Protein AF-A0A329S7M9-F1 (afdb_monomer_lite)

Organism: NCBI:txid29920

Secondary structure (DSSP, 8-state):
-HHHHHHHHHHHHHHHHHHHHHHHHHHHS-----------------SS--PPPPPP--HHHHHHHHHHHHHHHHHHHHHHHHHHHHHHHHHHHHHHHHHH--SHHHHHHHHHHHHHHHHHHHHHHHHHHHH---HHHHHHHHHHHHHHHHHHHHHHHHHTTT--TT-HHHHHHHHHHHHHHHHHHHHIIIIIIIIIIIII-HHHHTS-HHHHHHHHHHHHHHHHHHHHHTTT-

Radius of gyration: 25.56 Å; chains: 1; bounding box: 52×40×87 Å

Sequence (233 aa):
AFVLITLVLMHFIECESTVFFGAQGSVLHGHGHAHGEAIVQEPVITPNGAMTPRPADHPYHDKSLDQSAHDTKLRRKIATLIFEAGVIFHSVIIGLDLGVTTGSEFNTLLAALCFHQFFEGVAIGTSALSSLESKGKLFMVNFAFAITTPVGQVIGIAIRTTYSDSSTTALWVQGILDCVAGGILLYTGLVELLTYNMTTNGQFLSRPTAQRFTLYISLWLGAGLMALIGKWA

InterPro domains:
  IPR003689 Zinc/iron permease [PF02535] (30-229)

Foldseek 3Di:
DVVLVVLVVVLVVLLVCCLVVVVVVVVVPDDDDDPPDPPPDPDDDDPDPDDDDDPDPDVVVVVVVVVVVVVVLVVLQVLLVLLLVLLLLVLLLLLLVLLLDDDPLNVLSVVLVVVLLVLSLVVSLVSCVVRPPDPVVSCVSSVSNVVSSVVSNVVNNVCNVPDDCPDPVNCVVSVVSVVVSVVSNSCSVSPVPVCCQRRVDPVNSPDDPVVSVVVVVVVVVSVVVNVVSVVSD

Structure (mmCIF, N/CA/C/O backbone):
data_AF-A0A329S7M9-F1
#
_entry.id   AF-A0A329S7M9-F1
#
loop_
_atom_site.group_PDB
_atom_site.id
_atom_site.type_symbol
_atom_site.label_atom_id
_atom_site.label_alt_id
_atom_site.label_comp_id
_atom_site.label_asym_id
_atom_site.label_entity_id
_atom_site.label_seq_id
_atom_site.pdbx_PDB_ins_code
_atom_site.Cartn_x
_atom_site.Cartn_y
_atom_site.Cartn_z
_atom_site.occupancy
_atom_site.B_iso_or_equiv
_atom_site.auth_seq_id
_atom_site.auth_comp_id
_atom_site.auth_asym_id
_atom_site.auth_atom_id
_atom_site.pdbx_PDB_model_num
ATOM 1 N N . ALA A 1 1 ? 11.328 9.218 10.175 1.00 58.66 1 ALA A N 1
ATOM 2 C CA . ALA A 1 1 ? 11.528 10.315 9.200 1.00 58.66 1 ALA A CA 1
ATOM 3 C C . ALA A 1 1 ? 12.914 10.270 8.547 1.00 58.66 1 ALA A C 1
ATOM 5 O O . ALA A 1 1 ? 12.978 9.952 7.370 1.00 58.66 1 ALA A O 1
ATOM 6 N N . PHE A 1 2 ? 14.015 10.499 9.279 1.00 69.75 2 PHE A N 1
ATOM 7 C CA . PHE A 1 2 ? 15.370 10.563 8.696 1.00 69.75 2 PHE A CA 1
ATOM 8 C C . PHE A 1 2 ? 15.790 9.320 7.896 1.00 69.75 2 PHE A C 1
ATOM 10 O O . PHE A 1 2 ? 16.195 9.464 6.751 1.00 69.75 2 PHE A O 1
ATOM 17 N N . VAL A 1 3 ? 15.608 8.112 8.446 1.00 72.44 3 VAL A N 1
ATOM 18 C CA . VAL A 1 3 ? 15.945 6.846 7.756 1.00 72.44 3 VAL A CA 1
ATOM 19 C C . VAL A 1 3 ? 15.176 6.684 6.438 1.00 72.44 3 VAL A C 1
ATOM 21 O O . VAL A 1 3 ? 15.731 6.280 5.421 1.00 72.44 3 VAL A O 1
ATOM 24 N N . LEU A 1 4 ? 13.895 7.049 6.440 1.00 69.12 4 LEU A N 1
ATOM 25 C CA . LEU A 1 4 ? 13.020 6.953 5.272 1.00 69.12 4 LEU A CA 1
ATOM 26 C C . LEU A 1 4 ? 13.450 7.947 4.183 1.00 69.12 4 LEU A C 1
ATOM 28 O O . LEU A 1 4 ? 13.564 7.576 3.021 1.00 69.12 4 LEU A O 1
ATOM 32 N N . ILE A 1 5 ? 13.790 9.180 4.575 1.00 75.56 5 ILE A N 1
ATOM 33 C CA . ILE A 1 5 ? 14.338 10.197 3.666 1.00 75.56 5 ILE A CA 1
ATOM 34 C C . ILE A 1 5 ? 15.664 9.719 3.064 1.00 75.56 5 ILE A C 1
ATOM 36 O O . ILE A 1 5 ? 15.852 9.827 1.857 1.00 75.56 5 ILE A O 1
ATOM 40 N N . THR A 1 6 ? 16.567 9.150 3.868 1.00 78.56 6 THR A N 1
ATOM 41 C CA . THR A 1 6 ? 17.856 8.653 3.363 1.00 78.56 6 THR A CA 1
ATOM 42 C C . THR A 1 6 ? 17.699 7.480 2.403 1.00 78.56 6 THR A C 1
ATOM 44 O O . THR A 1 6 ? 18.377 7.461 1.381 1.00 78.56 6 THR A O 1
ATOM 47 N N . LEU A 1 7 ? 16.784 6.540 2.680 1.00 78.00 7 LEU A N 1
ATOM 48 C CA . LEU A 1 7 ? 16.503 5.420 1.777 1.00 78.00 7 LEU A CA 1
ATOM 49 C C . LEU A 1 7 ? 15.978 5.918 0.429 1.00 78.00 7 LEU A C 1
ATOM 51 O O . LEU A 1 7 ? 16.451 5.483 -0.616 1.00 78.00 7 LEU A O 1
ATOM 55 N N . VAL A 1 8 ? 15.054 6.880 0.442 1.00 72.94 8 VAL A N 1
ATOM 56 C CA . VAL A 1 8 ? 14.478 7.429 -0.791 1.00 72.94 8 VAL A CA 1
ATOM 57 C C . VAL A 1 8 ? 15.486 8.288 -1.565 1.00 72.94 8 VAL A C 1
ATOM 59 O O . VAL A 1 8 ? 15.526 8.228 -2.792 1.00 72.94 8 VAL A O 1
ATOM 62 N N . LEU A 1 9 ? 16.341 9.055 -0.881 1.00 79.94 9 LEU A N 1
ATOM 63 C CA . LEU A 1 9 ? 17.421 9.802 -1.535 1.00 79.94 9 LEU A CA 1
ATOM 64 C C . LEU A 1 9 ? 18.446 8.866 -2.177 1.00 79.94 9 LEU A C 1
ATOM 66 O O . LEU A 1 9 ? 18.851 9.103 -3.313 1.00 79.94 9 LEU A O 1
ATOM 70 N N . MET A 1 10 ? 18.830 7.792 -1.483 1.00 82.12 10 MET A N 1
ATOM 71 C CA . MET A 1 10 ? 19.709 6.768 -2.044 1.00 82.12 10 MET A CA 1
ATOM 72 C C . MET A 1 10 ? 19.083 6.151 -3.299 1.00 82.12 10 MET A C 1
ATOM 74 O O . MET A 1 10 ? 19.754 6.041 -4.320 1.00 82.12 10 MET A O 1
ATOM 78 N N . HIS A 1 11 ? 17.780 5.862 -3.252 1.00 77.94 11 HIS A N 1
ATOM 79 C CA . HIS A 1 11 ? 17.013 5.323 -4.375 1.00 77.94 11 HIS A CA 1
ATOM 80 C C . HIS A 1 11 ? 17.010 6.242 -5.600 1.00 77.94 11 HIS A C 1
ATOM 82 O O . HIS A 1 11 ? 17.205 5.806 -6.734 1.00 77.94 11 HIS A O 1
ATOM 88 N N . PHE A 1 12 ? 16.813 7.541 -5.370 1.00 81.12 12 PHE A N 1
ATOM 89 C CA . PHE A 1 12 ? 16.859 8.552 -6.421 1.00 81.12 12 PHE A CA 1
ATOM 90 C C . PHE A 1 12 ? 18.255 8.649 -7.050 1.00 81.12 12 PHE A C 1
ATOM 92 O O . PHE A 1 12 ? 18.383 8.663 -8.275 1.00 81.12 12 PHE A O 1
ATOM 99 N N . ILE A 1 13 ? 19.304 8.663 -6.221 1.00 83.62 13 ILE A N 1
ATOM 100 C CA . ILE A 1 13 ? 20.698 8.682 -6.684 1.00 83.62 13 ILE A CA 1
ATOM 101 C C . ILE A 1 13 ? 21.009 7.420 -7.499 1.00 83.62 13 ILE A C 1
ATOM 103 O O . ILE A 1 13 ? 21.613 7.513 -8.566 1.00 83.62 13 ILE A O 1
ATOM 107 N N . GLU A 1 14 ? 20.572 6.246 -7.047 1.00 81.75 14 GLU A N 1
ATOM 108 C CA . GLU A 1 14 ? 20.740 4.980 -7.765 1.00 81.75 14 GLU A CA 1
ATOM 109 C C . GLU A 1 14 ? 20.026 5.004 -9.128 1.00 81.75 14 GLU A C 1
ATOM 111 O O . GLU A 1 14 ? 20.601 4.640 -10.153 1.00 81.75 14 GLU A O 1
ATOM 116 N N . CYS A 1 15 ? 18.802 5.527 -9.186 1.00 77.38 15 CYS A N 1
ATOM 117 C CA . CYS A 1 15 ? 18.045 5.617 -10.431 1.00 77.38 15 CYS A CA 1
ATOM 118 C C . CYS A 1 15 ? 18.635 6.619 -11.445 1.00 77.38 15 CYS A C 1
ATOM 120 O O . CYS A 1 15 ? 18.632 6.366 -12.650 1.00 77.38 15 CYS A O 1
ATOM 122 N N . GLU A 1 16 ? 19.136 7.777 -11.010 1.00 81.88 16 GLU A N 1
ATOM 123 C CA . GLU A 1 16 ? 19.774 8.727 -11.934 1.00 81.88 16 GLU A CA 1
ATOM 124 C C . GLU A 1 16 ? 21.192 8.295 -12.320 1.00 81.88 16 GLU A C 1
ATOM 126 O O . GLU A 1 16 ? 21.592 8.483 -13.468 1.00 81.88 16 GLU A O 1
ATOM 131 N N . SER A 1 17 ? 21.933 7.653 -11.412 1.00 76.62 17 SER A N 1
ATOM 132 C CA . SER A 1 17 ? 23.261 7.110 -11.719 1.00 76.62 17 SER A CA 1
ATOM 133 C C . SER A 1 17 ? 23.184 5.950 -12.711 1.00 76.62 17 SER A C 1
ATOM 135 O O . SER A 1 17 ? 23.960 5.925 -13.662 1.00 76.62 17 SER A O 1
ATOM 137 N N . THR A 1 18 ? 22.216 5.041 -12.577 1.00 77.62 18 THR A N 1
ATOM 138 C CA . THR A 1 18 ? 21.994 3.960 -13.556 1.00 77.62 18 THR A CA 1
ATOM 139 C C . THR A 1 18 ? 21.649 4.495 -14.945 1.00 77.62 18 THR A C 1
ATOM 141 O O . THR A 1 18 ? 22.160 3.971 -15.931 1.00 77.62 18 THR A O 1
ATOM 144 N N . VAL A 1 19 ? 20.867 5.574 -15.056 1.00 76.50 19 VAL A N 1
ATOM 145 C CA . VAL A 1 19 ? 20.599 6.205 -16.362 1.00 76.50 19 VAL A CA 1
ATOM 146 C C . VAL A 1 19 ? 21.816 6.949 -16.900 1.00 76.50 19 VAL A C 1
ATOM 148 O O . VAL A 1 19 ? 22.159 6.786 -18.068 1.00 76.50 19 VAL A O 1
ATOM 151 N N . PHE A 1 20 ? 22.496 7.738 -16.070 1.00 77.81 20 PHE A N 1
ATOM 152 C CA . PHE A 1 20 ? 23.651 8.528 -16.490 1.00 77.81 20 PHE A CA 1
ATOM 153 C C . PHE A 1 20 ? 24.837 7.644 -16.904 1.00 77.81 20 PHE A C 1
ATOM 155 O O . PHE A 1 20 ? 25.382 7.803 -17.996 1.00 77.81 20 PHE A O 1
ATOM 162 N N . PHE A 1 21 ? 25.205 6.669 -16.070 1.00 75.88 21 PHE A N 1
ATOM 163 C CA . PHE A 1 21 ? 26.294 5.736 -16.358 1.00 75.88 21 PHE A CA 1
ATOM 164 C C . PHE A 1 21 ? 25.885 4.627 -17.326 1.00 75.88 21 PHE A C 1
ATOM 166 O O . PHE A 1 21 ? 26.731 4.164 -18.081 1.00 75.88 21 PHE A O 1
ATOM 173 N N . GLY A 1 22 ? 24.610 4.232 -17.378 1.00 61.06 22 GLY A N 1
ATOM 174 C CA . GLY A 1 22 ? 24.100 3.348 -18.430 1.00 61.06 22 GLY A CA 1
ATOM 175 C C . GLY A 1 22 ? 24.186 4.005 -19.809 1.00 61.06 22 GLY A C 1
ATOM 176 O O . GLY A 1 22 ? 24.637 3.377 -20.767 1.00 61.06 22 GLY A O 1
ATOM 177 N N . ALA A 1 23 ? 23.862 5.299 -19.897 1.00 56.84 23 ALA A N 1
ATOM 178 C CA . ALA A 1 23 ? 24.065 6.087 -21.107 1.00 56.84 23 ALA A CA 1
ATOM 179 C C . ALA A 1 23 ? 25.559 6.244 -21.441 1.00 56.84 23 ALA A C 1
ATOM 181 O O . ALA A 1 23 ? 25.940 6.033 -22.585 1.00 56.84 23 ALA A O 1
ATOM 182 N N . GLN A 1 24 ? 26.429 6.546 -20.468 1.00 52.41 24 GLN A N 1
ATOM 183 C CA . GLN A 1 24 ? 27.873 6.704 -20.712 1.00 52.41 24 GLN A CA 1
ATOM 184 C C . GLN A 1 24 ? 28.621 5.388 -20.979 1.00 52.41 24 GLN A C 1
ATOM 186 O O . GLN A 1 24 ? 29.562 5.384 -21.768 1.00 52.41 24 GLN A O 1
ATOM 191 N N . GLY A 1 25 ? 28.205 4.262 -20.398 1.00 45.69 25 GLY A N 1
ATOM 192 C CA . GLY A 1 25 ? 28.756 2.934 -20.687 1.00 45.69 25 GLY A CA 1
ATOM 193 C C . GLY A 1 25 ? 28.492 2.495 -22.129 1.00 45.69 25 GLY A C 1
ATOM 194 O O . GLY A 1 25 ? 29.341 1.848 -22.737 1.00 45.69 25 GLY A O 1
ATOM 195 N N . SER A 1 26 ? 27.375 2.943 -22.715 1.00 43.53 26 SER A N 1
ATOM 196 C CA . SER A 1 26 ? 27.097 2.808 -24.150 1.00 43.53 26 SER A CA 1
ATOM 197 C C . SER A 1 26 ? 27.958 3.726 -25.030 1.00 43.53 26 SER A C 1
ATOM 199 O O . SER A 1 26 ? 28.079 3.461 -26.223 1.00 43.53 26 SER A O 1
ATOM 201 N N . VAL A 1 27 ? 28.535 4.802 -24.483 1.00 45.62 27 VAL A N 1
ATOM 202 C CA . VAL A 1 27 ? 29.414 5.733 -25.220 1.00 45.62 27 VAL A CA 1
ATOM 203 C C . VAL A 1 27 ? 30.895 5.355 -25.051 1.00 45.62 27 VAL A C 1
ATOM 205 O O . VAL A 1 27 ? 31.698 5.631 -25.938 1.00 45.62 27 VAL A O 1
ATOM 208 N N . LEU A 1 28 ? 31.265 4.689 -23.949 1.00 43.94 28 LEU A N 1
ATOM 209 C CA . LEU A 1 28 ? 32.641 4.262 -23.662 1.00 43.94 28 LEU A CA 1
ATOM 210 C C . LEU A 1 28 ? 32.998 2.898 -24.283 1.00 43.94 28 LEU A C 1
ATOM 212 O O . LEU A 1 28 ? 34.166 2.658 -24.583 1.00 43.94 28 LEU A O 1
ATOM 216 N N . HIS A 1 29 ? 32.013 2.030 -24.542 1.00 38.91 29 HIS A N 1
ATOM 217 C CA . HIS A 1 29 ? 32.187 0.888 -25.443 1.00 38.91 29 HIS A CA 1
ATOM 218 C C . HIS A 1 29 ? 31.861 1.318 -26.878 1.00 38.91 29 HIS A C 1
ATOM 220 O O . HIS A 1 29 ? 30.715 1.293 -27.324 1.00 38.91 29 HIS A O 1
ATOM 226 N N . GLY A 1 30 ? 32.894 1.719 -27.619 1.00 43.59 30 GLY A N 1
ATOM 227 C CA . GLY A 1 30 ? 32.808 1.826 -29.069 1.00 43.59 30 GLY A CA 1
ATOM 228 C C . GLY A 1 30 ? 32.385 0.485 -29.679 1.00 43.59 30 GLY A C 1
ATOM 229 O O . GLY A 1 30 ? 33.056 -0.521 -29.484 1.00 43.59 30 GLY A O 1
ATOM 230 N N . HIS A 1 31 ? 31.271 0.511 -30.415 1.00 48.28 31 HIS A N 1
ATOM 231 C CA . HIS A 1 31 ? 30.744 -0.548 -31.290 1.00 48.28 31 HIS A CA 1
ATOM 232 C C . HIS A 1 31 ? 30.368 -1.881 -30.612 1.00 48.28 31 HIS A C 1
ATOM 234 O O . HIS A 1 31 ? 31.117 -2.852 -30.623 1.00 48.28 31 HIS A O 1
ATOM 240 N N . GLY A 1 32 ? 29.120 -1.957 -30.140 1.00 31.84 32 GLY A N 1
ATOM 241 C CA . GLY A 1 32 ? 28.382 -3.209 -29.959 1.00 31.84 32 GLY A CA 1
ATOM 242 C C . GLY A 1 32 ? 27.144 -3.197 -30.854 1.00 31.84 32 GLY A C 1
ATOM 243 O O . GLY A 1 32 ? 26.281 -2.337 -30.702 1.00 31.84 32 GLY A O 1
ATOM 244 N N . HIS A 1 33 ? 27.094 -4.103 -31.825 1.00 39.34 33 HIS A N 1
ATOM 245 C CA . HIS A 1 33 ? 26.061 -4.191 -32.853 1.00 39.34 33 HIS A CA 1
ATOM 246 C C . HIS A 1 33 ? 24.639 -4.258 -32.276 1.00 39.34 33 HIS A C 1
ATOM 248 O O . HIS A 1 33 ? 24.285 -5.180 -31.543 1.00 39.34 33 HIS A O 1
ATOM 254 N N . ALA A 1 34 ? 23.796 -3.318 -32.700 1.00 34.81 34 ALA A N 1
ATOM 255 C CA . ALA A 1 34 ? 22.357 -3.501 -32.705 1.00 34.81 34 ALA A CA 1
ATOM 256 C C . ALA A 1 34 ? 22.008 -4.542 -33.781 1.00 34.81 34 ALA A C 1
ATOM 258 O O . ALA A 1 34 ? 21.984 -4.218 -34.964 1.00 34.81 34 ALA A O 1
ATOM 259 N N . HIS A 1 35 ? 21.712 -5.783 -33.393 1.00 40.31 35 HIS A N 1
ATOM 260 C CA . HIS A 1 35 ? 20.944 -6.689 -34.252 1.00 40.31 35 HIS A CA 1
ATOM 261 C C . HIS A 1 35 ? 19.457 -6.526 -33.946 1.00 40.31 35 HIS A C 1
ATOM 263 O O . HIS A 1 35 ? 18.814 -7.354 -33.311 1.00 40.31 35 HIS A O 1
ATOM 269 N N . GLY A 1 36 ? 18.939 -5.397 -34.414 1.00 41.88 36 GLY A N 1
ATOM 270 C CA . GLY A 1 36 ? 17.535 -5.194 -34.731 1.00 41.88 36 GLY A CA 1
ATOM 271 C C . GLY A 1 36 ? 17.418 -4.877 -36.216 1.00 41.88 36 GLY A C 1
ATOM 272 O O . GLY A 1 36 ? 16.849 -3.855 -36.573 1.00 41.88 36 GLY A O 1
ATOM 273 N N . GLU A 1 37 ? 18.011 -5.699 -37.084 1.00 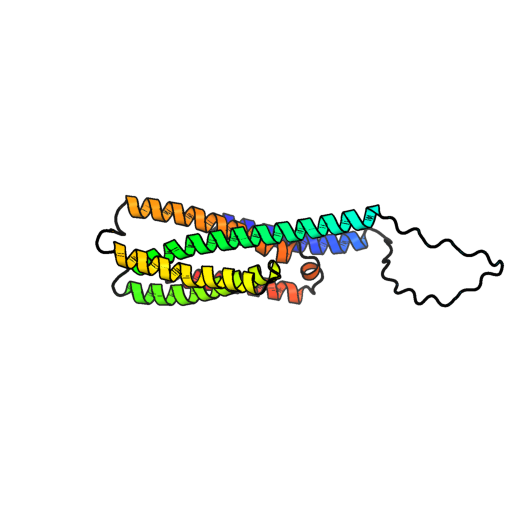33.53 37 GLU A N 1
ATOM 274 C CA . GLU A 1 37 ? 17.703 -5.636 -38.510 1.00 33.53 37 GLU A CA 1
ATOM 275 C C . GLU A 1 37 ? 16.527 -6.567 -38.786 1.00 33.53 37 GLU A C 1
ATOM 277 O O . GLU A 1 37 ? 16.642 -7.793 -38.782 1.00 33.53 37 GLU A O 1
ATOM 282 N N . ALA A 1 38 ? 15.377 -5.959 -39.063 1.00 40.62 38 ALA A N 1
ATOM 283 C CA . ALA A 1 38 ? 14.448 -6.530 -40.017 1.00 40.62 38 ALA A CA 1
ATOM 284 C C . ALA A 1 38 ? 15.195 -6.617 -41.356 1.00 40.62 38 ALA A C 1
ATOM 286 O O . ALA A 1 38 ? 15.232 -5.657 -42.123 1.00 40.62 38 ALA A O 1
ATOM 287 N N . ILE A 1 39 ? 15.855 -7.748 -41.602 1.00 34.09 39 ILE A N 1
ATOM 288 C CA . ILE A 1 39 ? 16.522 -7.999 -42.872 1.00 34.09 39 ILE A CA 1
ATOM 289 C C . ILE A 1 39 ? 15.426 -8.288 -43.904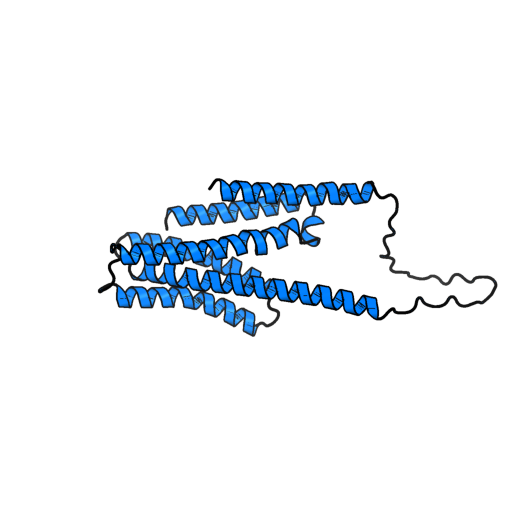 1.00 34.09 39 ILE A C 1
ATOM 291 O O . ILE A 1 39 ? 14.970 -9.419 -44.066 1.00 34.09 39 ILE A O 1
ATOM 295 N N . VAL A 1 40 ? 14.995 -7.249 -44.620 1.00 40.44 40 VAL A N 1
ATOM 296 C CA . VAL A 1 40 ? 14.525 -7.425 -45.995 1.00 40.44 40 VAL A CA 1
ATOM 297 C C . VAL A 1 40 ? 15.780 -7.736 -46.805 1.00 40.44 40 VAL A C 1
ATOM 299 O O . VAL A 1 40 ? 16.519 -6.8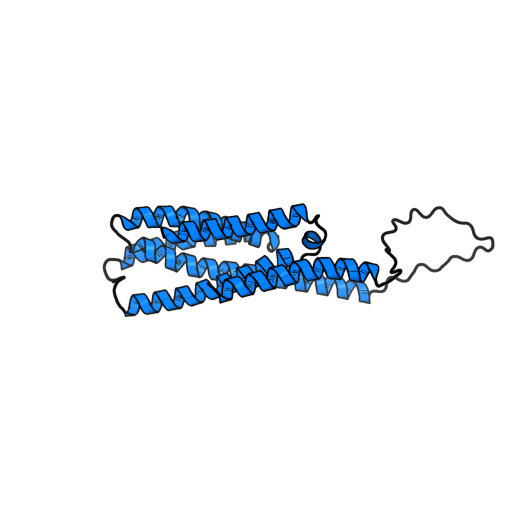39 -47.201 1.00 40.44 40 VAL A O 1
ATOM 302 N N . GLN A 1 41 ? 16.084 -9.026 -46.950 1.00 37.12 41 GLN A N 1
ATOM 303 C CA . GLN A 1 41 ? 17.233 -9.477 -47.724 1.00 37.12 41 GLN A CA 1
ATOM 304 C C . GLN A 1 41 ? 16.873 -9.357 -49.208 1.00 37.12 41 GLN A C 1
ATOM 306 O O . GLN A 1 41 ? 16.235 -10.244 -49.773 1.00 37.12 41 GLN A O 1
ATOM 311 N N . GLU A 1 42 ? 17.279 -8.261 -49.845 1.00 37.41 42 GLU A N 1
ATOM 312 C CA . GLU A 1 42 ? 17.464 -8.251 -51.298 1.00 37.41 42 GLU A CA 1
ATOM 313 C C . GLU A 1 42 ? 18.498 -9.344 -51.648 1.00 37.41 42 GLU A C 1
ATOM 315 O O . GLU A 1 42 ? 19.561 -9.416 -51.013 1.00 37.41 42 GLU A O 1
ATOM 320 N N . PRO A 1 43 ? 18.205 -10.249 -52.598 1.00 37.03 43 PRO A N 1
ATOM 321 C CA . PRO A 1 43 ? 19.071 -11.380 -52.889 1.00 37.03 43 PRO A CA 1
ATOM 322 C C . PRO A 1 43 ? 20.344 -10.901 -53.596 1.00 37.03 43 PRO A C 1
ATOM 324 O O . PRO A 1 43 ? 20.345 -10.613 -54.791 1.00 37.03 43 PRO A O 1
ATOM 327 N N . VAL A 1 44 ? 21.460 -10.853 -52.867 1.00 42.53 44 VAL A N 1
ATOM 328 C CA . VAL A 1 44 ? 22.786 -10.665 -53.465 1.00 42.53 44 VAL A CA 1
ATOM 329 C C . VAL A 1 44 ? 23.253 -11.999 -54.043 1.00 42.53 44 VAL A C 1
ATOM 331 O O . VAL A 1 44 ? 23.579 -12.936 -53.315 1.00 42.53 44 VAL A O 1
ATOM 334 N N . ILE A 1 45 ? 23.283 -12.078 -55.372 1.00 41.88 45 ILE A N 1
ATOM 335 C CA . ILE A 1 45 ? 23.869 -13.189 -56.124 1.00 41.88 45 ILE A CA 1
ATOM 336 C C . ILE A 1 45 ? 25.397 -13.062 -56.045 1.00 41.88 45 ILE A C 1
ATOM 338 O O . ILE A 1 45 ? 25.976 -12.119 -56.583 1.00 41.88 45 ILE A O 1
ATOM 342 N N . THR A 1 46 ? 26.065 -14.013 -55.392 1.00 46.19 46 THR A N 1
ATOM 343 C CA . THR A 1 46 ? 27.521 -14.188 -55.495 1.00 46.19 46 THR A CA 1
ATOM 344 C C . THR A 1 46 ? 27.873 -15.054 -56.717 1.00 46.19 46 THR A C 1
ATOM 346 O O . THR A 1 46 ? 27.096 -15.940 -57.077 1.00 46.19 46 THR A O 1
ATOM 349 N N . PRO A 1 47 ? 29.039 -14.858 -57.374 1.00 45.66 47 PRO A N 1
ATOM 350 C CA . PRO A 1 47 ? 29.340 -15.504 -58.660 1.00 45.66 47 PRO A CA 1
ATOM 351 C C . PRO A 1 47 ? 29.594 -17.018 -58.600 1.00 45.66 47 PRO A C 1
ATOM 353 O O . PRO A 1 47 ? 29.750 -17.640 -59.642 1.00 45.66 47 PRO A O 1
ATOM 356 N N . ASN A 1 48 ? 29.630 -17.626 -57.414 1.00 47.75 48 ASN A N 1
ATOM 357 C CA . ASN A 1 48 ? 29.817 -19.064 -57.238 1.00 47.75 48 ASN A CA 1
ATOM 358 C C . ASN A 1 48 ? 28.747 -19.556 -56.263 1.00 47.75 48 ASN A C 1
ATOM 360 O O . ASN A 1 48 ? 28.852 -19.276 -55.073 1.00 47.75 48 ASN A O 1
ATOM 364 N N . GLY A 1 49 ? 27.719 -20.240 -56.776 1.00 48.81 49 GLY A N 1
ATOM 365 C CA . GLY A 1 49 ? 26.487 -20.629 -56.075 1.00 48.81 49 GLY A CA 1
ATOM 366 C C . GLY A 1 49 ? 26.641 -21.597 -54.894 1.00 48.81 49 GLY A C 1
ATOM 367 O O . GLY A 1 49 ? 26.041 -22.667 -54.889 1.00 48.81 49 GLY A O 1
ATOM 368 N N . ALA A 1 50 ? 27.408 -21.220 -53.874 1.00 47.06 50 ALA A N 1
ATOM 369 C CA . ALA A 1 50 ? 27.449 -21.891 -52.586 1.00 47.06 50 ALA A CA 1
ATOM 370 C C . ALA A 1 50 ? 26.479 -21.198 -51.619 1.00 47.06 50 ALA A C 1
ATOM 372 O O . ALA A 1 50 ? 26.652 -20.038 -51.251 1.00 47.06 50 ALA A O 1
ATOM 373 N N . MET A 1 51 ? 25.442 -21.935 -51.227 1.00 42.41 51 MET A N 1
ATOM 374 C CA . MET A 1 51 ? 24.448 -21.530 -50.236 1.00 42.41 51 MET A CA 1
ATOM 375 C C . MET A 1 51 ? 25.127 -21.408 -48.863 1.00 42.41 51 MET A C 1
ATOM 377 O O . MET A 1 51 ? 25.742 -22.363 -48.388 1.00 42.41 51 MET A O 1
ATOM 381 N N . THR A 1 52 ? 25.043 -20.242 -48.223 1.00 46.25 52 THR A N 1
ATOM 382 C CA . THR A 1 52 ? 25.502 -20.067 -46.840 1.00 46.25 52 THR A CA 1
ATOM 383 C C . THR A 1 52 ? 24.605 -20.872 -45.889 1.00 46.25 52 THR A C 1
ATOM 385 O O . THR A 1 52 ? 23.379 -20.841 -46.034 1.00 46.25 52 THR A O 1
ATOM 388 N N . PRO A 1 53 ? 25.162 -21.609 -44.907 1.00 47.91 53 PRO A N 1
ATOM 389 C CA . PRO A 1 53 ? 24.348 -22.291 -43.910 1.00 47.91 53 PRO A CA 1
ATOM 390 C C . PRO A 1 53 ? 23.606 -21.265 -43.048 1.00 47.91 53 PRO A C 1
ATOM 392 O O . PRO A 1 53 ? 24.204 -20.324 -42.527 1.00 47.91 53 PRO A O 1
ATOM 395 N N . ARG A 1 54 ? 22.298 -21.472 -42.883 1.00 48.66 54 ARG A N 1
ATOM 396 C CA . ARG A 1 54 ? 21.454 -20.771 -41.907 1.00 48.66 54 ARG A CA 1
ATOM 397 C C . ARG A 1 54 ? 22.084 -20.946 -40.509 1.00 48.66 54 ARG A C 1
ATOM 399 O O . ARG A 1 54 ? 22.460 -22.079 -40.195 1.00 48.66 54 ARG A O 1
ATOM 406 N N . PRO A 1 55 ? 22.238 -19.896 -39.678 1.00 49.03 55 PRO A N 1
ATOM 407 C CA . PRO A 1 55 ? 22.765 -20.080 -38.331 1.00 49.03 55 PRO A CA 1
ATOM 408 C C . PRO A 1 55 ? 21.819 -21.014 -37.573 1.00 49.03 55 PRO A C 1
ATOM 410 O O . PRO A 1 55 ? 20.605 -20.822 -37.592 1.00 49.03 55 PRO A O 1
ATOM 413 N N . ALA A 1 56 ? 22.379 -22.080 -37.007 1.00 51.84 56 ALA A N 1
ATOM 414 C CA . ALA A 1 56 ? 21.627 -23.122 -36.331 1.00 51.84 56 ALA A CA 1
ATOM 415 C C . ALA A 1 56 ? 20.857 -22.542 -35.135 1.00 51.84 56 ALA A C 1
ATOM 417 O O . ALA A 1 56 ? 21.452 -21.896 -34.270 1.00 51.84 56 ALA A O 1
ATOM 418 N N . ASP A 1 57 ? 19.552 -22.814 -35.077 1.00 52.69 57 ASP A N 1
ATOM 419 C CA . ASP A 1 57 ? 18.707 -22.563 -33.912 1.00 52.69 57 ASP A CA 1
ATOM 420 C C . ASP A 1 57 ? 19.305 -23.305 -32.706 1.00 52.69 57 ASP A C 1
ATOM 422 O O . ASP A 1 57 ? 19.281 -24.534 -32.649 1.00 52.69 57 ASP A O 1
ATOM 426 N N . HIS A 1 58 ? 19.916 -22.575 -31.767 1.00 53.19 58 HIS A N 1
ATOM 427 C CA . HIS A 1 58 ? 20.600 -23.159 -30.614 1.00 53.19 58 HIS A CA 1
ATOM 428 C C . HIS A 1 58 ? 19.599 -23.324 -29.446 1.00 53.19 58 HIS A C 1
ATOM 430 O O . HIS A 1 58 ? 19.301 -22.346 -28.754 1.00 53.19 58 HIS A O 1
ATOM 436 N N . PRO A 1 59 ? 19.093 -24.540 -29.151 1.00 57.81 59 PRO A N 1
ATOM 437 C CA . PRO A 1 59 ? 17.969 -24.775 -28.225 1.00 57.81 59 PRO A CA 1
ATOM 438 C C . PRO A 1 59 ? 18.268 -24.456 -26.749 1.00 57.81 59 PRO A C 1
ATOM 440 O O . PRO A 1 59 ? 17.381 -24.507 -25.898 1.00 57.81 59 PRO A O 1
ATOM 443 N N . TYR A 1 60 ? 19.524 -24.145 -26.421 1.00 53.47 60 TYR A N 1
ATOM 444 C CA . TYR A 1 60 ? 19.938 -23.775 -25.067 1.00 53.47 60 TYR A CA 1
ATOM 445 C C . TYR A 1 60 ? 19.627 -22.308 -24.728 1.00 53.47 60 TYR A C 1
ATOM 447 O O . TYR A 1 60 ? 19.390 -21.992 -23.566 1.00 53.47 60 TYR A O 1
ATOM 455 N N . HIS A 1 61 ? 19.595 -21.422 -25.731 1.00 54.19 61 HIS A N 1
ATOM 456 C CA . HIS A 1 61 ? 19.398 -19.984 -25.516 1.00 54.19 61 HIS A CA 1
ATOM 457 C C . HIS A 1 61 ? 17.925 -19.634 -25.236 1.00 54.19 61 HIS A C 1
ATOM 459 O O . HIS A 1 61 ? 17.632 -18.728 -24.457 1.00 54.19 61 HIS A O 1
ATOM 465 N N . ASP A 1 62 ? 16.998 -20.400 -25.813 1.00 59.03 62 ASP A N 1
ATOM 466 C CA . ASP A 1 62 ? 15.552 -20.202 -25.653 1.00 59.03 62 ASP A CA 1
ATOM 467 C C . ASP A 1 62 ? 15.085 -20.609 -24.243 1.00 59.03 62 ASP A C 1
ATOM 469 O O . ASP A 1 62 ? 14.442 -19.841 -23.529 1.00 59.03 62 ASP A O 1
ATOM 473 N N . LYS A 1 63 ? 15.569 -21.761 -23.747 1.00 61.50 63 LYS A N 1
ATOM 474 C CA . LYS A 1 63 ? 15.305 -22.223 -22.372 1.00 61.50 63 LYS A CA 1
ATOM 475 C C . LYS A 1 63 ? 15.796 -21.250 -21.298 1.00 61.50 63 LYS A C 1
ATOM 477 O O . LYS A 1 63 ? 15.120 -21.092 -20.286 1.00 61.50 63 LYS A O 1
ATOM 482 N N . SER A 1 64 ? 16.957 -20.613 -21.480 1.00 62.81 64 SER A N 1
ATOM 483 C CA . SER A 1 64 ? 17.472 -19.649 -20.495 1.00 62.81 64 SER A CA 1
ATOM 484 C C . SER A 1 64 ? 16.651 -18.360 -20.433 1.00 62.81 64 SER A C 1
ATOM 486 O O . SER A 1 64 ? 16.460 -17.811 -19.347 1.00 62.81 64 SER A O 1
ATOM 488 N N . LEU A 1 65 ? 16.139 -17.892 -21.575 1.00 67.31 65 LEU A N 1
ATOM 489 C CA . LEU A 1 65 ? 15.305 -16.692 -21.643 1.00 67.31 65 LEU A CA 1
ATOM 490 C C . LEU A 1 65 ? 13.923 -16.955 -21.039 1.00 67.31 65 LEU A C 1
ATOM 492 O O . LEU A 1 65 ? 13.490 -16.185 -20.178 1.00 67.31 65 LEU A O 1
ATOM 496 N N . ASP A 1 66 ? 13.296 -18.082 -21.382 1.00 69.50 66 ASP A N 1
ATOM 497 C CA . ASP A 1 66 ? 12.014 -18.498 -20.807 1.00 69.50 66 ASP A CA 1
ATOM 498 C C . ASP A 1 66 ? 12.098 -18.714 -19.291 1.00 69.50 66 ASP A C 1
ATOM 500 O O . ASP A 1 66 ? 11.221 -18.260 -18.551 1.00 69.50 66 ASP A O 1
ATOM 504 N N . GLN A 1 67 ? 13.183 -19.328 -18.804 1.00 70.50 67 GLN A N 1
ATOM 505 C CA . GLN A 1 67 ? 13.415 -19.502 -17.369 1.00 70.50 67 GLN A CA 1
ATOM 506 C C . GLN A 1 67 ? 13.554 -18.148 -16.656 1.00 70.50 67 GLN A C 1
ATOM 508 O O . GLN A 1 67 ? 12.903 -17.920 -15.636 1.00 70.50 67 GLN A O 1
ATOM 513 N N . SER A 1 68 ? 14.338 -17.217 -17.214 1.00 71.38 68 SER A N 1
ATOM 514 C CA . SER A 1 68 ? 14.522 -15.884 -16.624 1.00 71.38 68 SER A CA 1
ATOM 515 C C . SER A 1 68 ? 13.215 -15.080 -16.565 1.00 71.38 68 SER A C 1
ATOM 517 O O . SER A 1 68 ? 12.896 -14.476 -15.539 1.00 71.38 68 SER A O 1
ATOM 519 N N . ALA A 1 69 ? 12.400 -15.136 -17.625 1.00 73.12 69 ALA A N 1
ATOM 520 C CA . ALA A 1 69 ? 11.113 -14.453 -17.690 1.00 73.12 69 ALA A CA 1
ATOM 521 C C . ALA A 1 69 ? 10.083 -15.075 -16.733 1.00 73.12 69 ALA A C 1
ATOM 523 O O . ALA A 1 69 ? 9.298 -14.355 -16.103 1.00 73.12 69 ALA A O 1
ATOM 524 N N . HIS A 1 70 ? 10.085 -16.404 -16.602 1.00 77.88 70 HIS A N 1
ATOM 525 C CA . HIS A 1 70 ? 9.249 -17.122 -15.647 1.00 77.88 70 HIS A CA 1
ATOM 526 C C . HIS A 1 70 ? 9.592 -16.735 -14.199 1.00 77.88 70 HIS A C 1
ATOM 528 O O . HIS A 1 70 ? 8.689 -16.414 -13.419 1.00 77.88 70 HIS A O 1
ATOM 534 N N . ASP A 1 71 ? 10.880 -16.659 -13.863 1.00 79.81 71 ASP A N 1
ATOM 535 C CA . ASP A 1 71 ? 11.352 -16.283 -12.529 1.00 79.81 71 ASP A CA 1
ATOM 536 C C . ASP A 1 71 ? 10.977 -14.833 -12.176 1.00 79.81 71 ASP A C 1
ATOM 538 O O . ASP A 1 71 ? 10.515 -14.562 -11.064 1.00 79.81 71 ASP A O 1
ATOM 542 N N . THR A 1 72 ? 11.076 -13.891 -13.124 1.00 79.88 72 THR A N 1
ATOM 543 C CA . THR A 1 72 ? 10.624 -12.503 -12.916 1.00 79.88 72 THR A CA 1
ATOM 544 C C . THR A 1 72 ? 9.110 -12.413 -12.704 1.00 79.88 72 THR A C 1
ATOM 546 O O . THR A 1 72 ? 8.650 -11.690 -11.816 1.00 79.88 72 THR A O 1
ATOM 549 N N . LYS A 1 73 ? 8.310 -13.159 -13.482 1.00 81.69 73 LYS A N 1
ATOM 550 C CA . LYS A 1 73 ? 6.846 -13.201 -13.310 1.00 81.69 73 LYS A CA 1
ATOM 551 C C . LYS A 1 73 ? 6.455 -13.783 -11.953 1.00 81.69 73 LYS A C 1
ATOM 553 O O . LYS A 1 73 ? 5.536 -13.267 -11.318 1.00 81.69 73 LYS A O 1
ATOM 558 N N . LEU A 1 74 ? 7.139 -14.835 -11.505 1.00 85.31 74 LEU A N 1
ATOM 559 C CA . LEU A 1 74 ? 6.892 -15.454 -10.206 1.00 85.31 74 LEU A CA 1
ATOM 560 C C . LEU A 1 74 ? 7.232 -14.500 -9.058 1.00 85.31 74 LEU A C 1
ATOM 562 O O . LEU A 1 74 ? 6.406 -14.313 -8.169 1.00 85.31 74 LEU A O 1
ATOM 566 N N . ARG A 1 75 ? 8.392 -13.833 -9.112 1.00 82.88 75 ARG A N 1
ATOM 567 C CA . ARG A 1 75 ? 8.784 -12.822 -8.115 1.00 82.88 75 ARG A CA 1
ATOM 568 C C . ARG A 1 75 ? 7.749 -11.708 -7.993 1.00 82.88 75 ARG A C 1
ATOM 570 O O . ARG A 1 75 ? 7.338 -11.391 -6.885 1.00 82.88 75 ARG A O 1
ATOM 577 N N . ARG A 1 76 ? 7.264 -11.173 -9.119 1.00 82.06 76 ARG A N 1
ATOM 578 C CA . ARG A 1 76 ? 6.237 -10.118 -9.118 1.00 82.06 76 ARG A CA 1
ATOM 579 C C . ARG A 1 76 ? 4.910 -10.588 -8.519 1.00 82.06 76 ARG A C 1
ATOM 581 O O . ARG A 1 76 ? 4.257 -9.829 -7.816 1.00 82.06 76 ARG A O 1
ATOM 588 N N . LYS A 1 77 ? 4.515 -11.840 -8.772 1.00 86.38 77 LYS A N 1
ATOM 589 C CA . LYS A 1 77 ? 3.325 -12.440 -8.147 1.00 86.38 77 LYS A CA 1
ATOM 590 C C . LYS A 1 77 ? 3.488 -12.580 -6.637 1.00 86.38 77 LYS A C 1
ATOM 592 O O . LYS A 1 77 ? 2.566 -12.235 -5.912 1.00 86.38 77 LYS A O 1
ATOM 597 N N . ILE A 1 78 ? 4.641 -13.063 -6.175 1.00 86.56 78 ILE A N 1
ATOM 598 C CA . ILE A 1 78 ? 4.931 -13.205 -4.742 1.00 86.56 78 ILE A CA 1
ATOM 599 C C . ILE A 1 78 ? 4.907 -11.834 -4.057 1.00 86.56 78 ILE A C 1
ATOM 601 O O . ILE A 1 78 ? 4.228 -11.693 -3.048 1.00 86.56 78 ILE A O 1
ATOM 605 N N . ALA A 1 79 ? 5.553 -10.831 -4.652 1.00 84.06 79 ALA A N 1
ATOM 606 C CA . ALA A 1 79 ? 5.533 -9.450 -4.176 1.00 84.06 79 ALA A CA 1
ATOM 607 C C . ALA A 1 79 ? 4.100 -8.908 -4.027 1.00 84.06 79 ALA A C 1
ATOM 609 O O . ALA A 1 79 ? 3.699 -8.460 -2.958 1.00 84.06 79 ALA A O 1
ATOM 610 N N . THR A 1 80 ? 3.258 -9.046 -5.061 1.00 85.75 80 THR A N 1
ATOM 611 C CA . THR A 1 80 ? 1.846 -8.639 -4.960 1.00 85.75 80 THR A CA 1
ATOM 612 C C . THR A 1 80 ? 1.093 -9.385 -3.854 1.00 85.75 80 THR A C 1
ATOM 614 O O . THR A 1 80 ? 0.284 -8.770 -3.171 1.00 85.75 80 THR A O 1
ATOM 617 N N . LEU A 1 81 ? 1.344 -10.681 -3.649 1.00 87.88 81 LEU A N 1
ATOM 618 C CA . LEU A 1 81 ? 0.680 -11.437 -2.582 1.00 87.88 81 LEU A CA 1
ATOM 619 C C . LEU A 1 81 ? 1.125 -10.984 -1.185 1.00 87.88 81 LEU A C 1
ATOM 621 O O . LEU A 1 81 ? 0.293 -10.897 -0.286 1.00 87.88 81 LEU A O 1
ATOM 625 N N . ILE A 1 82 ? 2.414 -10.684 -1.000 1.00 87.19 82 ILE A N 1
ATOM 626 C CA . ILE A 1 82 ? 2.940 -10.128 0.256 1.00 87.19 82 ILE A CA 1
ATOM 627 C C . ILE A 1 82 ? 2.340 -8.741 0.503 1.00 87.19 82 ILE A C 1
ATOM 629 O O . ILE A 1 82 ? 1.872 -8.473 1.610 1.00 87.19 82 ILE A O 1
ATOM 633 N N . PHE A 1 83 ? 2.286 -7.897 -0.535 1.00 86.88 83 PHE A N 1
ATOM 634 C CA . PHE A 1 83 ? 1.639 -6.589 -0.481 1.00 86.88 83 PHE A CA 1
ATOM 635 C C . PHE A 1 83 ? 0.189 -6.702 -0.011 1.00 86.88 83 PHE A C 1
ATOM 637 O O . PHE A 1 83 ? -0.216 -6.053 0.948 1.00 86.88 83 PHE A O 1
ATOM 644 N N . GLU A 1 84 ? -0.584 -7.557 -0.676 1.00 88.75 84 GLU A N 1
ATOM 645 C CA . GLU A 1 84 ? -2.003 -7.748 -0.412 1.00 88.75 84 GLU A CA 1
ATOM 646 C C . GLU A 1 84 ? -2.243 -8.291 0.999 1.00 88.75 84 GLU A C 1
ATOM 648 O O . GLU A 1 84 ? -3.097 -7.775 1.714 1.00 88.75 84 GLU A O 1
ATOM 653 N N . ALA A 1 85 ? -1.447 -9.269 1.443 1.00 87.38 85 ALA A N 1
ATOM 654 C CA . ALA A 1 85 ? -1.525 -9.792 2.803 1.00 87.38 85 ALA A CA 1
ATOM 655 C C . ALA A 1 85 ? -1.234 -8.708 3.856 1.00 87.38 85 ALA A C 1
ATOM 657 O O . ALA A 1 85 ? -1.946 -8.620 4.858 1.00 87.38 85 ALA A O 1
ATOM 658 N N . GLY A 1 86 ? -0.225 -7.862 3.614 1.00 88.00 86 GLY A N 1
ATOM 659 C CA . GLY A 1 86 ? 0.103 -6.727 4.476 1.00 88.00 86 GLY A CA 1
ATOM 660 C C . GLY A 1 86 ? -1.043 -5.719 4.572 1.00 88.00 86 GLY A C 1
ATOM 661 O O . GLY A 1 86 ? -1.414 -5.320 5.677 1.00 88.00 86 GLY A O 1
ATOM 662 N N . VAL A 1 87 ? -1.651 -5.358 3.437 1.00 89.50 87 VAL A N 1
ATOM 663 C CA . VAL A 1 87 ? -2.780 -4.416 3.418 1.00 89.50 87 VAL A CA 1
ATOM 664 C C . VAL A 1 87 ? -4.025 -5.018 4.066 1.00 89.50 87 VAL A C 1
ATOM 666 O O . VAL A 1 87 ? -4.687 -4.322 4.829 1.00 89.50 87 VAL A O 1
ATOM 669 N N . ILE A 1 88 ? -4.340 -6.298 3.827 1.00 89.94 88 ILE A N 1
ATOM 670 C CA . ILE A 1 88 ? -5.471 -6.981 4.477 1.00 89.94 88 ILE A CA 1
ATOM 671 C C . ILE A 1 88 ? -5.300 -6.930 5.995 1.00 89.94 88 ILE A C 1
ATOM 673 O O . ILE A 1 88 ? -6.205 -6.514 6.714 1.00 89.94 88 ILE A O 1
ATOM 677 N N . PHE A 1 89 ? -4.126 -7.308 6.494 1.00 87.62 89 PHE A N 1
ATOM 678 C CA . PHE A 1 89 ? -3.866 -7.311 7.926 1.00 87.62 89 PHE A CA 1
ATOM 679 C C . PHE A 1 89 ? -3.998 -5.909 8.543 1.00 87.62 89 PHE A C 1
ATOM 681 O O . PHE A 1 89 ? -4.697 -5.742 9.542 1.00 87.62 89 PHE A O 1
ATOM 688 N N . HIS A 1 90 ? -3.411 -4.894 7.904 1.00 90.19 90 HIS A N 1
ATOM 689 C CA . HIS A 1 90 ? -3.533 -3.497 8.326 1.00 90.19 90 HIS A CA 1
ATOM 690 C C . HIS A 1 90 ? -4.989 -2.998 8.310 1.00 90.19 90 HIS A C 1
ATOM 692 O O . HIS A 1 90 ? -5.451 -2.371 9.261 1.00 90.19 90 HIS A O 1
ATOM 698 N N . SER A 1 91 ? -5.734 -3.346 7.259 1.00 92.50 91 SER A N 1
ATOM 699 C CA . SER A 1 91 ? -7.131 -2.947 7.051 1.00 92.50 91 SER A CA 1
ATOM 700 C C . SER A 1 91 ? -8.070 -3.498 8.129 1.00 92.50 91 SER A C 1
ATOM 702 O O . SER A 1 91 ? -9.029 -2.824 8.506 1.00 92.50 91 SER A O 1
ATOM 704 N N . VAL A 1 92 ? -7.804 -4.701 8.664 1.00 92.25 92 VAL A N 1
ATOM 705 C CA . VAL A 1 92 ? -8.578 -5.244 9.798 1.00 92.25 92 VAL A CA 1
ATOM 706 C C . VAL A 1 92 ? -8.380 -4.391 11.046 1.00 92.25 92 VAL A C 1
ATOM 708 O O . VAL A 1 92 ? -9.357 -4.090 11.730 1.00 92.25 92 VAL A O 1
ATOM 711 N N . ILE A 1 93 ? -7.134 -4.009 11.341 1.00 89.81 93 ILE A N 1
ATOM 712 C CA . ILE A 1 93 ? -6.789 -3.255 12.552 1.00 89.81 93 ILE A CA 1
ATOM 713 C C . ILE A 1 93 ? -7.420 -1.865 12.498 1.00 89.81 93 ILE A C 1
ATOM 715 O O . ILE A 1 93 ? -8.132 -1.494 13.427 1.00 89.81 93 ILE A O 1
ATOM 719 N N . ILE A 1 94 ? -7.258 -1.145 11.382 1.00 90.81 94 ILE A N 1
ATOM 720 C CA . ILE A 1 94 ? -7.876 0.178 11.216 1.00 90.81 94 ILE A CA 1
ATOM 721 C C . ILE A 1 94 ? -9.409 0.083 11.237 1.00 90.81 94 ILE A C 1
ATOM 723 O O . ILE A 1 94 ? -10.088 0.931 11.815 1.00 90.81 94 ILE A O 1
ATOM 727 N N . GLY A 1 95 ? -9.982 -0.965 10.634 1.00 93.38 95 GLY A N 1
ATOM 728 C CA . GLY A 1 95 ? -11.422 -1.207 10.694 1.00 93.38 95 GLY A CA 1
ATOM 729 C C . GLY A 1 95 ? -11.919 -1.385 12.130 1.00 93.38 95 GLY A C 1
ATOM 730 O O . GLY A 1 95 ? -12.932 -0.795 12.503 1.00 93.38 95 GLY A O 1
ATOM 731 N N . LEU A 1 96 ? -11.200 -2.166 12.941 1.00 92.38 96 LEU A N 1
ATOM 732 C CA . LEU A 1 96 ? -11.504 -2.367 14.358 1.00 92.38 96 LEU A CA 1
ATOM 733 C C . LEU A 1 96 ? -11.432 -1.052 15.138 1.00 92.38 96 LEU A C 1
ATOM 735 O O . LEU A 1 96 ? -12.367 -0.759 15.881 1.00 92.38 96 LEU A O 1
ATOM 739 N N . ASP A 1 97 ? -10.377 -0.264 14.927 1.00 89.94 97 ASP A N 1
ATOM 740 C CA . ASP A 1 97 ? -10.142 1.023 15.594 1.00 89.94 97 ASP A CA 1
ATOM 741 C C . ASP A 1 97 ? -11.287 2.021 15.338 1.00 89.94 97 ASP A C 1
ATOM 743 O O . ASP A 1 97 ? -11.877 2.593 16.262 1.00 89.94 97 ASP A O 1
ATOM 747 N N . LEU A 1 98 ? -11.734 2.126 14.082 1.00 92.38 98 LEU A N 1
ATOM 748 C CA . LEU A 1 98 ? -12.913 2.926 13.749 1.00 92.38 98 LEU A CA 1
ATOM 749 C C . LEU A 1 98 ? -14.203 2.354 14.369 1.00 92.38 98 LEU A C 1
ATOM 751 O O . LEU A 1 98 ? -15.097 3.113 14.739 1.00 92.38 98 LEU A O 1
ATOM 755 N N . GLY A 1 99 ? -14.319 1.027 14.480 1.00 92.06 99 GLY A N 1
ATOM 756 C CA . GLY A 1 99 ? -15.487 0.352 15.053 1.00 92.06 99 GLY A CA 1
ATOM 757 C C . GLY A 1 99 ? -15.654 0.545 16.566 1.00 92.06 99 GLY A C 1
ATOM 758 O O . GLY A 1 99 ? -16.787 0.522 17.059 1.00 92.06 99 GLY A O 1
ATOM 759 N N . VAL A 1 100 ? -14.554 0.743 17.301 1.00 91.50 100 VAL A N 1
ATOM 760 C CA . VAL A 1 100 ? -14.577 1.060 18.742 1.00 91.50 100 VAL A CA 1
ATOM 761 C C . VAL A 1 100 ? -14.721 2.563 19.004 1.00 91.50 100 VAL A C 1
ATOM 763 O O . VAL A 1 100 ? -15.324 2.951 20.006 1.00 91.50 100 VAL A O 1
ATOM 766 N N . THR A 1 101 ? -14.275 3.410 18.070 1.00 90.19 101 THR A N 1
ATOM 767 C CA . THR A 1 101 ? -14.328 4.871 18.203 1.00 90.19 101 THR A CA 1
ATOM 768 C C . THR A 1 101 ? -15.762 5.412 18.276 1.00 90.19 101 THR A C 1
ATOM 770 O O . THR A 1 101 ? -16.644 5.057 17.491 1.00 90.19 101 THR A O 1
ATOM 773 N N . THR A 1 102 ? -16.001 6.351 19.199 1.00 87.44 102 THR A N 1
ATOM 774 C CA . THR A 1 102 ? -17.290 7.044 19.366 1.00 87.44 102 THR A CA 1
ATOM 775 C C . THR A 1 102 ? -17.114 8.564 19.477 1.00 87.44 102 THR A C 1
ATOM 777 O O . THR A 1 102 ? -16.018 9.064 19.711 1.00 87.44 102 THR A O 1
ATOM 780 N N . GLY A 1 103 ? -18.200 9.327 19.307 1.00 88.19 103 GLY A N 1
ATOM 781 C CA . GLY A 1 103 ? -18.182 10.790 19.451 1.00 88.19 103 GLY A CA 1
ATOM 782 C C . GLY A 1 103 ? -17.780 11.542 18.177 1.00 88.19 103 GLY A C 1
ATOM 783 O O . GLY A 1 103 ? -18.044 11.080 17.068 1.00 88.19 103 GLY A O 1
ATOM 784 N N . SER A 1 104 ? -17.194 12.735 18.331 1.00 87.06 104 SER A N 1
ATOM 785 C CA . SER A 1 104 ? -16.784 13.599 17.209 1.00 87.06 104 SER A CA 1
ATOM 786 C C . SER A 1 104 ? -15.642 13.011 16.383 1.00 87.06 104 SER A C 1
ATOM 788 O O . SER A 1 104 ? -15.619 13.215 15.170 1.00 87.06 104 SER A O 1
ATOM 790 N N . GLU A 1 105 ? -14.749 12.251 17.022 1.00 87.88 105 GLU A N 1
ATOM 791 C CA . GLU A 1 105 ? -13.594 11.621 16.372 1.00 87.88 105 GLU A CA 1
ATOM 792 C C . GLU A 1 105 ? -14.022 10.626 15.295 1.00 87.88 105 GLU A C 1
ATOM 794 O O . GLU A 1 105 ? -13.429 10.596 14.224 1.00 87.88 105 GLU A O 1
ATOM 799 N N . PHE A 1 106 ? -15.127 9.900 15.507 1.00 90.75 106 PHE A N 1
ATOM 800 C CA . PHE A 1 106 ? -15.651 8.946 14.526 1.00 90.75 106 PHE A CA 1
ATOM 801 C C . PHE A 1 106 ? -15.860 9.579 13.145 1.00 90.75 106 PHE A C 1
ATOM 803 O O . PHE A 1 106 ? -15.484 8.992 12.136 1.00 90.75 106 PHE A O 1
ATOM 810 N N . ASN A 1 107 ? -16.439 10.783 13.080 1.00 91.12 107 ASN A N 1
ATOM 811 C CA . ASN A 1 107 ? -16.711 11.441 11.799 1.00 91.12 107 ASN A CA 1
ATOM 812 C C . ASN A 1 107 ? -15.417 11.856 11.089 1.00 91.12 107 ASN A C 1
ATOM 814 O O . ASN A 1 107 ? -15.320 11.729 9.868 1.00 91.12 107 ASN A O 1
ATOM 818 N N . THR A 1 108 ? -14.435 12.341 11.850 1.00 91.38 108 THR A N 1
ATOM 819 C CA . THR A 1 108 ? -13.123 12.727 11.322 1.00 91.38 108 THR A CA 1
ATOM 820 C C . THR A 1 108 ? -12.366 11.497 10.820 1.00 91.38 108 THR A C 1
ATOM 822 O O . THR A 1 108 ? -11.946 11.481 9.662 1.00 91.38 108 THR A O 1
ATOM 825 N N . LEU A 1 109 ? -12.285 10.439 11.635 1.00 90.94 109 LEU A N 1
ATOM 826 C CA . LEU A 1 109 ? -11.626 9.180 11.283 1.00 90.94 109 LEU A CA 1
ATOM 827 C C . LEU A 1 109 ? -12.309 8.487 10.105 1.00 90.94 109 LEU A C 1
ATOM 829 O O . LEU A 1 109 ? -11.633 8.010 9.202 1.00 90.94 109 LEU A O 1
ATOM 833 N N . LEU A 1 110 ? -13.643 8.474 10.053 1.00 92.81 110 LEU A N 1
ATOM 834 C CA . LEU A 1 110 ? -14.384 7.905 8.928 1.00 92.81 110 LEU A CA 1
ATOM 835 C C . LEU A 1 110 ? -14.090 8.663 7.630 1.00 92.81 110 LEU A C 1
ATOM 837 O O . LEU A 1 110 ? -13.892 8.036 6.588 1.00 92.81 110 LEU A O 1
ATOM 841 N N . ALA A 1 111 ? -14.051 9.998 7.676 1.00 91.81 111 ALA A N 1
ATOM 842 C CA . ALA A 1 111 ? -13.716 10.806 6.509 1.00 91.81 111 ALA A CA 1
ATOM 843 C C . ALA A 1 111 ? -12.277 10.533 6.047 1.00 91.81 111 ALA A C 1
ATOM 845 O O . ALA A 1 111 ? -12.060 10.274 4.862 1.00 91.81 111 ALA A O 1
ATOM 846 N N . ALA A 1 112 ? -11.312 10.529 6.971 1.00 91.88 112 ALA A N 1
ATOM 847 C CA . ALA A 1 112 ? -9.918 10.222 6.669 1.00 91.88 112 ALA A CA 1
ATOM 848 C C . ALA A 1 112 ? -9.758 8.800 6.099 1.00 91.88 112 ALA A C 1
ATOM 850 O O . ALA A 1 112 ? -9.130 8.626 5.053 1.00 91.88 112 ALA A O 1
ATOM 851 N N . LEU A 1 113 ? -10.414 7.806 6.706 1.00 92.06 113 LEU A N 1
ATOM 852 C CA . LEU A 1 113 ? -10.377 6.411 6.277 1.00 92.06 113 LEU A CA 1
ATOM 853 C C . LEU A 1 113 ? -10.964 6.216 4.877 1.00 92.06 113 LEU A C 1
ATOM 855 O O . LEU A 1 113 ? -10.400 5.465 4.089 1.00 92.06 113 LEU A O 1
ATOM 859 N N . CYS A 1 114 ? -12.049 6.911 4.519 1.00 92.81 114 CYS A N 1
ATOM 860 C CA . CYS A 1 114 ? -12.600 6.849 3.161 1.00 92.81 114 CYS A CA 1
ATOM 861 C C . CYS A 1 114 ? -11.559 7.243 2.101 1.00 92.81 114 CYS A C 1
ATOM 863 O O . CYS A 1 114 ? -11.423 6.565 1.080 1.00 92.81 114 CYS A O 1
ATOM 865 N N . PHE A 1 115 ? -10.811 8.325 2.340 1.00 92.44 115 PHE A N 1
ATOM 866 C CA . PHE A 1 115 ? -9.759 8.761 1.422 1.00 92.44 115 PHE A CA 1
ATOM 867 C C . PHE A 1 115 ? -8.542 7.834 1.459 1.00 92.44 115 PHE A C 1
ATOM 869 O O . PHE A 1 115 ? -8.006 7.502 0.402 1.00 92.44 115 PHE A O 1
ATOM 876 N N . HIS A 1 116 ? -8.136 7.374 2.643 1.00 91.31 116 HIS A N 1
ATOM 877 C CA . HIS A 1 116 ? -7.036 6.422 2.807 1.00 91.31 116 HIS A CA 1
ATOM 878 C C . HIS A 1 116 ? -7.304 5.126 2.031 1.00 91.31 116 HIS A C 1
ATOM 880 O O . HIS A 1 116 ? -6.516 4.737 1.169 1.00 91.31 116 HIS A O 1
ATOM 886 N N . GLN A 1 117 ? -8.479 4.527 2.247 1.00 92.75 117 GLN A N 1
ATOM 887 C CA . GLN A 1 117 ? -8.899 3.283 1.604 1.00 92.75 117 GLN A CA 1
ATOM 888 C C . GLN A 1 117 ? -9.029 3.436 0.084 1.00 92.75 117 GLN A C 1
ATOM 890 O O . GLN A 1 117 ? -8.757 2.494 -0.660 1.00 92.75 117 GLN A O 1
ATOM 895 N N . PHE A 1 118 ? -9.427 4.617 -0.399 1.00 92.25 118 PHE A N 1
ATOM 896 C CA . PHE A 1 118 ? -9.469 4.895 -1.831 1.00 92.25 118 PHE A CA 1
ATOM 897 C C . PHE A 1 118 ? -8.073 4.793 -2.462 1.00 92.25 118 PHE A C 1
ATOM 899 O O . PHE A 1 118 ? -7.898 4.087 -3.457 1.00 92.25 118 PHE A O 1
ATOM 906 N N . PHE A 1 119 ? -7.070 5.452 -1.877 1.00 90.12 119 PHE A N 1
ATOM 907 C CA . PHE A 1 119 ? -5.707 5.422 -2.411 1.00 90.12 119 PHE A CA 1
ATOM 908 C C . PHE A 1 119 ? -5.045 4.050 -2.265 1.00 90.12 119 PHE A C 1
ATOM 910 O O . PHE A 1 119 ? -4.394 3.589 -3.206 1.00 90.12 119 PHE A O 1
ATOM 917 N N . GLU A 1 120 ? -5.266 3.355 -1.149 1.00 89.06 120 GLU A N 1
ATOM 918 C CA . GLU A 1 120 ? -4.803 1.974 -0.984 1.00 89.06 120 GLU A CA 1
ATOM 919 C C . GLU A 1 120 ? -5.462 1.018 -1.987 1.00 89.06 120 GLU A C 1
ATOM 921 O O . GLU A 1 120 ? -4.784 0.177 -2.581 1.00 89.06 120 GLU A O 1
ATOM 926 N N . GLY A 1 121 ? -6.757 1.191 -2.268 1.00 91.00 121 GLY A N 1
ATOM 927 C CA . GLY A 1 121 ? -7.474 0.403 -3.269 1.00 91.00 121 GLY A CA 1
ATOM 928 C C . GLY A 1 121 ? -6.933 0.603 -4.686 1.00 91.00 121 GLY A C 1
ATOM 929 O O . GLY A 1 121 ? -6.780 -0.363 -5.435 1.00 91.00 121 GLY A O 1
ATOM 930 N N . VAL A 1 122 ? -6.565 1.836 -5.053 1.00 90.31 122 VAL A N 1
ATOM 931 C CA . VAL A 1 122 ? -5.883 2.116 -6.330 1.00 90.31 122 VAL A CA 1
ATOM 932 C C . VAL A 1 122 ? -4.510 1.431 -6.380 1.00 90.31 122 VAL A C 1
ATOM 934 O O . V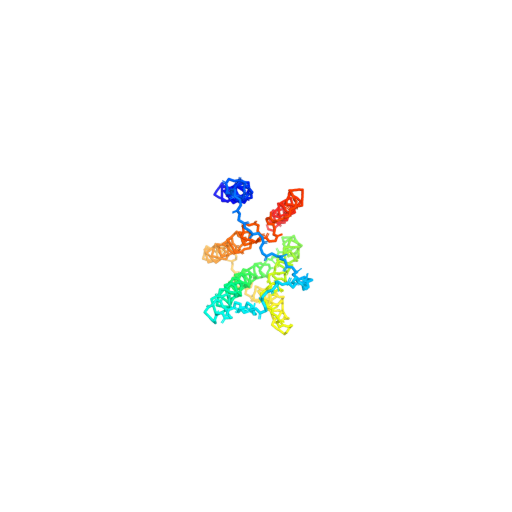AL A 1 122 ? -4.147 0.850 -7.409 1.00 90.31 122 VAL A O 1
ATOM 937 N N . ALA A 1 123 ? -3.753 1.446 -5.280 1.00 87.56 123 ALA A N 1
ATOM 938 C CA . ALA A 1 123 ? -2.446 0.794 -5.203 1.00 87.56 123 ALA A CA 1
ATOM 939 C C . ALA A 1 123 ? -2.552 -0.736 -5.357 1.00 87.56 123 ALA A C 1
ATOM 941 O O . ALA A 1 123 ? -1.827 -1.329 -6.160 1.00 87.56 123 ALA A O 1
ATOM 942 N N . ILE A 1 124 ? -3.496 -1.382 -4.663 1.00 89.50 124 ILE A N 1
ATOM 943 C CA . ILE A 1 124 ? -3.755 -2.823 -4.815 1.00 89.50 124 ILE A CA 1
ATOM 944 C C . ILE A 1 124 ? -4.233 -3.145 -6.226 1.00 89.50 124 ILE A C 1
ATOM 946 O O . ILE A 1 124 ? -3.687 -4.050 -6.854 1.00 89.50 124 ILE A O 1
ATOM 950 N N . GLY A 1 125 ? -5.194 -2.392 -6.763 1.00 90.56 125 GLY A N 1
ATOM 951 C CA . GLY A 1 125 ? -5.734 -2.638 -8.099 1.00 90.56 125 GLY A CA 1
ATOM 952 C C . GLY A 1 125 ? -4.661 -2.580 -9.191 1.00 90.56 125 GLY A C 1
ATOM 953 O O . GLY A 1 125 ? -4.607 -3.451 -10.061 1.00 90.56 125 GLY A O 1
ATOM 954 N N . THR A 1 126 ? -3.761 -1.595 -9.122 1.00 87.69 126 THR A N 1
ATOM 955 C CA . THR A 1 126 ? -2.655 -1.439 -10.085 1.00 87.69 126 THR A CA 1
ATOM 956 C C . THR A 1 126 ? -1.565 -2.504 -9.920 1.00 87.69 126 THR A C 1
ATOM 958 O O . THR A 1 126 ? -1.078 -3.043 -10.922 1.00 87.69 126 THR A O 1
ATOM 961 N N . SER A 1 127 ? -1.218 -2.870 -8.680 1.00 86.19 127 SER A N 1
ATOM 962 C CA . SER A 1 127 ? -0.279 -3.964 -8.387 1.00 86.19 127 SER A CA 1
ATOM 963 C C . SER A 1 127 ? -0.822 -5.314 -8.869 1.00 86.19 127 SER A C 1
ATOM 965 O O . SER A 1 127 ? -0.141 -6.039 -9.601 1.00 86.19 127 SER A O 1
ATOM 967 N N . ALA A 1 128 ? -2.086 -5.612 -8.559 1.00 88.06 128 ALA A N 1
ATOM 968 C CA . ALA A 1 128 ? -2.768 -6.836 -8.961 1.00 88.06 128 ALA A CA 1
ATOM 969 C C . ALA A 1 128 ? -2.885 -6.955 -10.484 1.00 88.06 128 ALA A C 1
ATOM 971 O O . ALA A 1 128 ? -2.581 -8.011 -11.036 1.00 88.06 128 ALA A O 1
ATOM 972 N N . LEU A 1 129 ? -3.244 -5.872 -11.187 1.00 89.19 129 LEU A N 1
ATOM 973 C CA . LEU A 1 129 ? -3.317 -5.862 -12.654 1.00 89.19 129 LEU A CA 1
ATOM 974 C C . LEU A 1 129 ? -1.964 -6.168 -13.310 1.00 89.19 129 LEU A C 1
ATOM 976 O O . LEU A 1 129 ? -1.904 -6.766 -14.383 1.00 89.19 129 LEU A O 1
ATOM 980 N N . SER A 1 130 ? -0.871 -5.785 -12.652 1.00 82.25 130 SER A N 1
ATOM 981 C CA . SER A 1 130 ? 0.481 -6.001 -13.161 1.00 82.25 130 SER A CA 1
ATOM 982 C C . SER A 1 130 ? 0.963 -7.445 -12.969 1.00 82.25 130 SER A C 1
ATOM 984 O O . SER A 1 130 ? 1.842 -7.905 -13.703 1.00 82.25 130 SER A O 1
ATOM 986 N N . SER A 1 131 ? 0.429 -8.193 -12.000 1.00 84.50 131 SER A N 1
ATOM 987 C CA . SER A 1 131 ? 0.913 -9.534 -11.628 1.00 84.50 131 SER A CA 1
ATOM 988 C C . SER A 1 131 ? -0.068 -10.679 -11.913 1.00 84.50 131 SER A C 1
ATOM 990 O O . SER A 1 131 ? 0.370 -11.818 -12.117 1.00 84.50 131 SER A O 1
ATOM 992 N N . LEU A 1 132 ? -1.373 -10.403 -11.976 1.00 86.75 132 LEU A N 1
ATOM 993 C CA . LEU A 1 132 ? -2.430 -11.394 -12.162 1.00 86.75 132 LEU A CA 1
ATOM 994 C C . LEU A 1 132 ? -3.086 -11.264 -13.541 1.00 86.75 132 LEU A C 1
ATOM 996 O O . LEU A 1 132 ? -3.654 -10.240 -13.896 1.00 86.75 132 LEU A O 1
ATOM 1000 N N . GLU A 1 133 ? -3.077 -12.360 -14.300 1.00 85.44 133 GLU A N 1
ATOM 1001 C CA . GLU A 1 133 ? -3.648 -12.406 -15.658 1.00 85.44 133 GLU A CA 1
ATOM 1002 C C . GLU A 1 133 ? -5.132 -12.826 -15.665 1.00 85.44 133 GLU A C 1
ATOM 1004 O O . GLU A 1 133 ? -5.856 -12.614 -16.636 1.00 85.44 133 GLU A O 1
ATOM 1009 N N . SER A 1 134 ? -5.618 -13.430 -14.575 1.00 90.88 134 SER A N 1
ATOM 1010 C CA . SER A 1 134 ? -6.990 -13.937 -14.482 1.00 90.88 134 SER A CA 1
ATOM 1011 C C . SER A 1 134 ? -7.937 -12.889 -13.904 1.00 90.88 134 SER A C 1
ATOM 1013 O O . SER A 1 134 ? -7.783 -12.481 -12.752 1.00 90.88 134 SER A O 1
ATOM 1015 N N . LYS A 1 135 ? -8.988 -12.544 -14.660 1.00 90.56 135 LYS A N 1
ATOM 1016 C CA . LYS A 1 135 ? -10.067 -11.645 -14.211 1.00 90.56 135 LYS A CA 1
ATOM 1017 C C . LYS A 1 135 ? -10.721 -12.105 -12.904 1.00 90.56 135 LYS A C 1
ATOM 1019 O O . LYS A 1 135 ? -11.035 -11.274 -12.061 1.00 90.56 135 LYS A O 1
ATOM 1024 N N . GLY A 1 136 ? -10.884 -13.418 -12.716 1.00 93.12 136 GLY A N 1
ATOM 1025 C CA . GLY A 1 136 ? -11.445 -13.978 -11.483 1.00 93.12 136 GLY A CA 1
ATOM 1026 C C . GLY A 1 136 ? -10.540 -13.749 -10.272 1.00 93.12 136 GLY A C 1
ATOM 1027 O O . GLY A 1 136 ? -11.024 -13.368 -9.212 1.00 93.12 136 GLY A O 1
ATOM 1028 N N . LYS A 1 137 ? -9.219 -13.898 -10.443 1.00 88.56 137 LYS A N 1
ATOM 1029 C CA . LYS A 1 137 ? -8.247 -13.616 -9.375 1.00 88.56 137 LYS A CA 1
ATOM 1030 C C . LYS A 1 137 ? -8.195 -12.126 -9.048 1.00 88.56 137 LYS A C 1
ATOM 1032 O O . LYS A 1 137 ? -8.242 -11.779 -7.879 1.00 88.56 137 LYS A O 1
ATOM 1037 N N . LEU A 1 138 ? -8.179 -11.262 -10.065 1.00 90.81 138 LEU A N 1
ATOM 1038 C CA . LEU A 1 138 ? -8.253 -9.810 -9.875 1.00 90.81 138 LEU A CA 1
ATOM 1039 C C . LEU A 1 138 ? -9.502 -9.409 -9.086 1.00 90.81 138 LEU A C 1
ATOM 1041 O O . LEU A 1 138 ? -9.408 -8.627 -8.145 1.00 90.81 138 LEU A O 1
ATOM 1045 N N . PHE A 1 139 ? -10.665 -9.958 -9.443 1.00 92.38 139 PHE A N 1
ATOM 1046 C CA . PHE A 1 139 ? -11.898 -9.701 -8.708 1.00 92.38 139 PHE A CA 1
ATOM 1047 C C . PHE A 1 139 ? -11.802 -10.182 -7.256 1.00 92.38 139 PHE A C 1
ATOM 1049 O O . PHE A 1 139 ? -12.130 -9.425 -6.353 1.00 92.38 139 PHE A O 1
ATOM 1056 N N . MET A 1 140 ? -11.308 -11.402 -7.028 1.00 91.69 140 MET A N 1
ATOM 1057 C CA . MET A 1 140 ? -11.178 -11.982 -5.689 1.00 91.69 140 MET A CA 1
ATOM 1058 C C . MET A 1 140 ? -10.279 -11.144 -4.772 1.00 91.69 140 MET A C 1
ATOM 1060 O O . MET A 1 140 ? -10.671 -10.877 -3.644 1.00 91.69 140 MET A O 1
ATOM 1064 N N . VAL A 1 141 ? -9.121 -10.698 -5.266 1.00 90.44 141 VAL A N 1
ATOM 1065 C CA . VAL A 1 141 ? -8.166 -9.856 -4.523 1.00 90.44 141 VAL A CA 1
ATOM 1066 C C . VAL A 1 141 ? -8.791 -8.519 -4.122 1.00 90.44 141 VAL A C 1
ATOM 1068 O O . VAL A 1 141 ? -8.804 -8.138 -2.953 1.00 90.44 141 VAL A O 1
ATOM 1071 N N . ASN A 1 142 ? -9.397 -7.818 -5.084 1.00 91.12 142 ASN A N 1
ATOM 1072 C CA . ASN A 1 142 ? -10.036 -6.530 -4.808 1.00 91.12 142 ASN A CA 1
ATOM 1073 C C . ASN A 1 142 ? -11.265 -6.681 -3.901 1.00 91.12 142 ASN A C 1
ATOM 1075 O O . ASN A 1 142 ? -11.528 -5.823 -3.061 1.00 91.12 142 ASN A O 1
ATOM 1079 N N . PHE A 1 143 ? -12.012 -7.776 -4.050 1.00 92.56 143 PHE A N 1
ATOM 1080 C CA . PHE A 1 143 ? -13.141 -8.087 -3.184 1.00 92.56 143 PHE A CA 1
ATOM 1081 C C . PHE A 1 143 ? -12.685 -8.393 -1.754 1.00 92.56 143 PHE A C 1
ATOM 1083 O O . PHE A 1 143 ? -13.274 -7.869 -0.814 1.00 92.56 143 PHE A O 1
ATOM 1090 N N . ALA A 1 144 ? -11.617 -9.180 -1.585 1.00 91.94 144 ALA A N 1
ATOM 1091 C CA . ALA A 1 144 ? -11.036 -9.475 -0.279 1.00 91.94 144 ALA A CA 1
ATOM 1092 C C . ALA A 1 144 ? -10.626 -8.184 0.441 1.00 91.94 144 ALA A C 1
ATOM 1094 O O . ALA A 1 144 ? -11.037 -7.965 1.579 1.00 91.94 144 ALA A O 1
ATOM 1095 N N . PHE A 1 145 ? -9.919 -7.281 -0.244 1.00 92.25 145 PHE A N 1
ATOM 1096 C CA . PHE A 1 145 ? -9.604 -5.952 0.283 1.00 92.25 145 PHE A CA 1
ATOM 1097 C C . PHE A 1 145 ? -10.866 -5.171 0.690 1.00 92.25 145 PHE A C 1
ATOM 1099 O O . PHE A 1 145 ? -10.955 -4.689 1.817 1.00 92.25 145 PHE A O 1
ATOM 1106 N N . ALA A 1 146 ? -11.872 -5.103 -0.188 1.00 93.62 146 ALA A N 1
ATOM 1107 C CA . ALA A 1 146 ? -13.085 -4.321 0.047 1.00 93.62 146 ALA A CA 1
ATOM 1108 C C . ALA A 1 146 ? -13.905 -4.787 1.263 1.00 93.62 146 ALA A C 1
ATOM 1110 O O . ALA A 1 146 ? -14.512 -3.957 1.937 1.00 93.62 146 ALA A O 1
ATOM 1111 N N . ILE A 1 147 ? -13.938 -6.093 1.556 1.00 95.19 147 ILE A N 1
ATOM 1112 C CA . ILE A 1 147 ? -14.686 -6.620 2.710 1.00 95.19 147 ILE A CA 1
ATOM 1113 C C . ILE A 1 147 ? -13.898 -6.555 4.021 1.00 95.19 147 ILE A C 1
ATOM 1115 O O . ILE A 1 147 ? -14.499 -6.600 5.092 1.00 95.19 147 ILE A O 1
ATOM 1119 N N . THR A 1 148 ? -12.571 -6.455 3.955 1.00 94.75 148 THR A N 1
ATOM 1120 C CA . THR A 1 148 ? -11.699 -6.592 5.126 1.00 94.75 148 THR A CA 1
ATOM 1121 C C . THR A 1 148 ? -11.931 -5.479 6.151 1.00 94.75 148 THR A C 1
ATOM 1123 O O . THR A 1 148 ? -12.142 -5.769 7.330 1.00 94.75 148 THR A O 1
ATOM 1126 N N . THR A 1 149 ? -11.972 -4.217 5.714 1.00 94.50 149 THR A N 1
ATOM 1127 C CA . THR A 1 149 ? -12.207 -3.072 6.613 1.00 94.50 149 THR A CA 1
ATOM 1128 C C . THR A 1 149 ? -13.604 -3.113 7.255 1.00 94.50 149 THR A C 1
ATOM 1130 O O . THR A 1 149 ? -13.683 -3.001 8.479 1.00 94.50 149 THR A O 1
ATOM 1133 N N . PRO A 1 150 ? -14.710 -3.362 6.513 1.00 95.12 150 PRO A N 1
ATOM 1134 C CA . PRO A 1 150 ? -16.027 -3.588 7.117 1.00 95.12 150 PRO A CA 1
ATOM 1135 C C . PRO A 1 150 ? -16.072 -4.737 8.130 1.00 95.12 150 PRO A C 1
ATOM 1137 O O . PRO A 1 150 ? -16.729 -4.621 9.161 1.00 95.12 150 PRO A O 1
ATOM 1140 N N . VAL A 1 151 ? -15.367 -5.845 7.874 1.00 95.75 151 VAL A N 1
ATOM 1141 C CA . VAL A 1 151 ? -15.269 -6.951 8.841 1.00 95.75 151 VAL A CA 1
ATOM 1142 C C . VAL A 1 151 ? -14.586 -6.482 10.128 1.00 95.75 151 VAL A C 1
ATOM 1144 O O . VAL A 1 151 ? -15.101 -6.754 11.213 1.00 95.75 151 VAL A O 1
ATOM 1147 N N . GLY A 1 152 ? -13.488 -5.726 10.023 1.00 94.56 152 GLY A N 1
ATOM 1148 C CA . GLY A 1 152 ? -12.836 -5.092 11.173 1.00 94.56 152 GLY A CA 1
ATOM 1149 C C . GLY A 1 152 ? -13.790 -4.187 11.960 1.00 94.56 152 GLY A C 1
ATOM 1150 O O . GLY A 1 152 ? -13.899 -4.326 13.175 1.00 94.56 152 GLY A O 1
ATOM 1151 N N . GLN A 1 153 ? -14.560 -3.339 11.270 1.00 94.88 153 GLN A N 1
ATOM 1152 C CA . GLN A 1 153 ? -15.552 -2.447 11.888 1.00 94.88 153 GLN A CA 1
ATOM 1153 C C . GLN A 1 153 ? -16.627 -3.213 12.658 1.00 94.88 153 GLN A C 1
ATOM 1155 O O . GLN A 1 153 ? -16.948 -2.856 13.790 1.00 94.88 153 GLN A O 1
ATOM 1160 N N . VAL A 1 154 ? -17.170 -4.285 12.074 1.00 95.69 154 VAL A N 1
ATOM 1161 C CA . VAL A 1 154 ? -18.167 -5.135 12.742 1.00 95.69 154 VAL A CA 1
ATOM 1162 C C . VAL A 1 154 ? -17.587 -5.760 14.009 1.00 95.69 154 VAL A C 1
ATOM 1164 O O . VAL A 1 154 ? -18.256 -5.765 15.043 1.00 95.69 154 VAL A O 1
ATOM 1167 N N . ILE A 1 155 ? -16.344 -6.249 13.953 1.00 93.00 155 ILE A N 1
ATOM 1168 C CA . ILE A 1 155 ? -15.649 -6.792 15.127 1.00 93.00 155 ILE A CA 1
ATOM 1169 C C . ILE A 1 155 ? -15.472 -5.702 16.189 1.00 93.00 155 ILE A C 1
ATOM 1171 O O . ILE A 1 155 ? -15.831 -5.937 17.341 1.00 93.00 155 ILE A O 1
ATOM 1175 N N . GLY A 1 156 ? -14.997 -4.512 15.808 1.00 91.88 156 GLY A N 1
ATOM 1176 C CA . GLY A 1 156 ? -14.836 -3.367 16.709 1.00 91.88 156 GLY A CA 1
ATOM 1177 C C . GLY A 1 156 ? -16.141 -3.002 17.416 1.00 91.88 156 GLY A C 1
ATOM 1178 O O . GLY A 1 156 ? -16.192 -2.958 18.643 1.00 91.88 156 GLY A O 1
ATOM 1179 N N . ILE A 1 157 ? -17.238 -2.876 16.662 1.00 92.81 157 ILE A N 1
ATOM 1180 C CA . ILE A 1 157 ? -18.572 -2.595 17.214 1.00 92.81 157 ILE A CA 1
ATOM 1181 C C . ILE A 1 157 ? -19.019 -3.696 18.185 1.00 92.81 157 ILE A C 1
ATOM 1183 O O . ILE A 1 157 ? -19.616 -3.391 19.219 1.00 92.81 157 ILE A O 1
ATOM 1187 N N . ALA A 1 158 ? -18.744 -4.965 17.871 1.00 92.19 158 ALA A N 1
ATOM 1188 C CA . ALA A 1 158 ? -19.140 -6.095 18.706 1.00 92.19 158 ALA A CA 1
ATOM 1189 C C . ALA A 1 158 ? -18.405 -6.118 20.055 1.00 92.19 158 ALA A C 1
ATOM 1191 O O . ALA A 1 158 ? -19.011 -6.460 21.070 1.00 92.19 158 ALA A O 1
ATOM 1192 N N . ILE A 1 159 ? -17.123 -5.742 20.079 1.00 90.12 159 ILE A N 1
ATOM 1193 C CA . ILE A 1 159 ? -16.302 -5.788 21.298 1.00 90.12 159 ILE A CA 1
ATOM 1194 C C . ILE A 1 159 ? -16.286 -4.473 22.081 1.00 90.12 159 ILE A C 1
ATOM 1196 O O . ILE A 1 159 ? -15.874 -4.493 23.240 1.00 90.12 159 ILE A O 1
ATOM 1200 N N . ARG A 1 160 ? -16.769 -3.356 21.514 1.00 85.25 160 ARG A N 1
ATOM 1201 C CA . ARG A 1 160 ? -16.642 -1.990 22.073 1.00 85.25 160 ARG A CA 1
ATOM 1202 C C . ARG A 1 160 ? -17.140 -1.791 23.510 1.00 85.25 160 ARG A C 1
ATOM 1204 O O . ARG A 1 160 ? -16.793 -0.813 24.151 1.00 85.25 160 ARG A O 1
ATOM 1211 N N . THR A 1 161 ? -18.022 -2.657 24.013 1.00 83.62 161 THR A N 1
ATOM 1212 C CA . THR A 1 161 ? -18.536 -2.568 25.394 1.00 83.62 161 THR A CA 1
ATOM 1213 C C . THR A 1 161 ? -17.619 -3.240 26.416 1.00 83.62 161 THR A C 1
ATOM 1215 O O . THR A 1 161 ? -17.738 -2.985 27.611 1.00 83.62 161 THR A O 1
ATOM 1218 N N . THR A 1 162 ? -16.727 -4.115 25.950 1.00 81.31 162 THR A N 1
ATOM 1219 C CA . THR A 1 162 ? -15.793 -4.913 26.764 1.00 81.31 162 THR A CA 1
ATOM 1220 C C . THR A 1 162 ? -14.333 -4.563 26.497 1.00 81.31 162 THR A C 1
ATOM 1222 O O . THR A 1 162 ? -13.480 -4.763 27.360 1.00 81.31 162 THR A O 1
ATOM 1225 N N . TYR A 1 163 ? -14.048 -4.038 25.307 1.00 77.75 163 TYR A N 1
ATOM 1226 C CA . TYR A 1 163 ? -12.755 -3.516 24.913 1.00 77.75 163 TYR A CA 1
ATOM 1227 C C . TYR A 1 163 ? -12.602 -2.103 25.469 1.00 77.75 163 TYR A C 1
ATOM 1229 O O . TYR A 1 163 ? -13.509 -1.284 25.357 1.00 77.75 163 TYR A O 1
ATOM 1237 N N . SER A 1 164 ? -11.465 -1.847 26.109 1.00 77.75 164 SER A N 1
ATOM 1238 C CA . SER A 1 164 ? -11.066 -0.504 26.505 1.00 77.75 164 SER A CA 1
ATOM 1239 C C . SER A 1 164 ? -9.843 -0.132 25.693 1.00 77.75 164 SER A C 1
ATOM 1241 O O . SER A 1 164 ? -8.745 -0.633 25.941 1.00 77.75 164 SER A O 1
ATOM 1243 N N . ASP A 1 165 ? -10.050 0.780 24.757 1.00 70.44 165 ASP A N 1
ATOM 1244 C CA . ASP A 1 165 ? -9.058 1.332 23.835 1.00 70.44 165 ASP A CA 1
ATOM 1245 C C . ASP A 1 165 ? -7.955 2.089 24.598 1.00 70.44 165 ASP A C 1
ATOM 1247 O O . ASP A 1 165 ? -6.877 2.335 24.077 1.00 70.44 165 ASP A O 1
ATOM 1251 N N . SER A 1 166 ? -8.202 2.410 25.875 1.00 75.94 166 SER A N 1
ATOM 1252 C CA . SER A 1 166 ? -7.251 3.040 26.800 1.00 75.94 166 SER A CA 1
ATOM 1253 C C . SER A 1 166 ? -6.451 2.047 27.660 1.00 75.94 166 SER A C 1
ATOM 1255 O O . SER A 1 166 ? -5.582 2.451 28.436 1.00 75.94 166 SER A O 1
ATOM 1257 N N . SER A 1 167 ? -6.728 0.742 27.556 1.00 85.88 167 SER A N 1
ATOM 1258 C CA . SER A 1 167 ? -6.013 -0.288 28.314 1.00 85.88 167 SER A CA 1
ATOM 1259 C C . SER A 1 167 ? -4.580 -0.447 27.814 1.00 85.88 167 SER A C 1
ATOM 1261 O O . SER A 1 167 ? -4.336 -0.610 26.622 1.00 85.88 167 SER A O 1
ATOM 1263 N N . THR A 1 168 ? -3.611 -0.507 28.730 1.00 86.25 168 THR A N 1
ATOM 1264 C CA . THR A 1 168 ? -2.192 -0.682 28.384 1.00 86.25 168 THR A CA 1
ATOM 1265 C C . THR A 1 168 ? -1.949 -1.914 27.508 1.00 86.25 168 THR A C 1
ATOM 1267 O O . THR A 1 168 ? -1.159 -1.852 26.572 1.00 86.25 168 THR A O 1
ATOM 1270 N N . THR A 1 169 ? -2.645 -3.027 27.760 1.00 85.31 169 THR A N 1
ATOM 1271 C CA . THR A 1 169 ? -2.518 -4.245 26.943 1.00 85.31 169 THR A CA 1
ATOM 1272 C C . THR A 1 169 ? -3.045 -4.044 25.522 1.00 85.31 169 THR A C 1
ATOM 1274 O O . THR A 1 169 ? -2.423 -4.534 24.584 1.00 85.31 169 THR A O 1
ATOM 1277 N N . ALA A 1 170 ? -4.147 -3.306 25.359 1.00 83.31 170 ALA A N 1
ATOM 1278 C CA . ALA A 1 170 ? -4.719 -2.986 24.053 1.00 83.31 170 ALA A CA 1
ATOM 1279 C C . ALA A 1 170 ? -3.741 -2.147 23.217 1.00 83.31 170 ALA A C 1
ATOM 1281 O O . ALA A 1 170 ? -3.403 -2.544 22.104 1.00 83.31 170 ALA A O 1
ATOM 1282 N N . LEU A 1 171 ? -3.180 -1.083 23.806 1.00 86.94 171 LEU A N 1
ATOM 1283 C CA . LEU A 1 171 ? -2.179 -0.238 23.145 1.00 86.94 171 LEU A CA 1
ATOM 1284 C C . LEU A 1 171 ? -0.924 -1.022 22.733 1.00 86.94 171 LEU A C 1
ATOM 1286 O O . LEU A 1 171 ? -0.405 -0.810 21.639 1.00 86.94 171 LEU A O 1
ATOM 1290 N N . TRP A 1 172 ? -0.423 -1.928 23.583 1.00 89.88 172 TRP A N 1
ATOM 1291 C CA . TRP A 1 172 ? 0.747 -2.747 23.239 1.00 89.88 172 TRP A CA 1
ATOM 1292 C C . TRP A 1 172 ? 0.471 -3.688 22.071 1.00 89.88 172 TRP A C 1
ATOM 1294 O O . TRP A 1 172 ? 1.298 -3.793 21.167 1.00 89.88 172 TRP A O 1
ATOM 1304 N N . VAL A 1 173 ? -0.674 -4.374 22.084 1.00 86.19 173 VAL A N 1
ATOM 1305 C CA . VAL A 1 173 ? -1.045 -5.288 21.000 1.00 86.19 173 VAL A CA 1
ATOM 1306 C C . VAL A 1 173 ? -1.234 -4.507 19.704 1.00 86.19 173 VAL A C 1
ATOM 1308 O O . VAL A 1 173 ? -0.590 -4.841 18.716 1.00 86.19 173 VAL A O 1
ATOM 1311 N N . GLN A 1 174 ? -2.029 -3.436 19.721 1.00 84.62 174 GLN A N 1
ATOM 1312 C CA . GLN A 1 174 ? -2.256 -2.578 18.557 1.00 84.62 174 GLN A CA 1
ATOM 1313 C C . GLN A 1 174 ? -0.936 -2.034 17.998 1.00 84.62 174 GLN A C 1
ATOM 1315 O O . GLN A 1 174 ? -0.625 -2.269 16.835 1.00 84.62 174 GLN A O 1
ATOM 1320 N N . GLY A 1 175 ? -0.087 -1.449 18.848 1.00 88.06 175 GLY A N 1
ATOM 1321 C CA . GLY A 1 175 ? 1.201 -0.897 18.428 1.00 88.06 175 GLY A CA 1
ATOM 1322 C C . GLY A 1 175 ? 2.144 -1.927 17.795 1.00 88.06 175 GLY A C 1
ATOM 1323 O O . GLY A 1 175 ? 2.805 -1.623 16.802 1.00 88.06 175 GLY A O 1
ATOM 1324 N N . ILE A 1 176 ? 2.204 -3.157 18.322 1.00 90.75 176 ILE A N 1
ATOM 1325 C CA . ILE A 1 176 ? 3.018 -4.232 17.731 1.00 90.75 176 ILE A CA 1
ATOM 1326 C C . ILE A 1 176 ? 2.473 -4.625 16.357 1.00 90.75 176 ILE A C 1
ATOM 1328 O O . ILE A 1 176 ? 3.248 -4.725 15.402 1.00 90.75 176 ILE A O 1
ATOM 1332 N N . LEU A 1 177 ? 1.161 -4.848 16.251 1.00 86.56 177 LEU A N 1
ATOM 1333 C CA . LEU A 1 177 ? 0.540 -5.258 14.994 1.00 86.56 177 LEU A CA 1
ATOM 1334 C C . LEU A 1 177 ? 0.683 -4.155 13.930 1.00 86.56 177 LEU A C 1
ATOM 1336 O O . LEU A 1 177 ? 1.066 -4.461 12.802 1.00 86.56 177 LEU A O 1
ATOM 1340 N N . ASP A 1 178 ? 0.520 -2.885 14.302 1.00 86.94 178 ASP A N 1
ATOM 1341 C CA . ASP A 1 178 ? 0.713 -1.737 13.410 1.00 86.94 178 ASP A CA 1
ATOM 1342 C C . ASP A 1 178 ? 2.167 -1.571 12.962 1.00 86.94 178 ASP A C 1
ATOM 1344 O O . ASP A 1 178 ? 2.428 -1.277 11.796 1.00 86.94 178 ASP A O 1
ATOM 1348 N N . CYS A 1 179 ? 3.144 -1.811 13.843 1.00 89.75 179 CYS A N 1
ATOM 1349 C CA . CYS A 1 179 ? 4.559 -1.761 13.466 1.00 89.75 179 CYS A CA 1
ATOM 1350 C C . CYS A 1 179 ? 4.930 -2.881 12.484 1.00 89.75 179 CYS A C 1
ATOM 1352 O O . CYS A 1 179 ? 5.692 -2.648 11.543 1.00 89.75 179 CYS A O 1
ATOM 1354 N N . VAL A 1 180 ? 4.392 -4.091 12.678 1.00 88.19 180 VAL A N 1
ATOM 1355 C CA . VAL A 1 180 ? 4.593 -5.214 11.749 1.00 88.19 180 VAL A CA 1
ATOM 1356 C C . VAL A 1 180 ? 3.932 -4.915 10.404 1.00 88.19 180 VAL A C 1
ATOM 1358 O O . VAL A 1 180 ? 4.586 -5.037 9.366 1.00 88.19 180 VAL A O 1
ATOM 1361 N N . ALA A 1 181 ? 2.675 -4.468 10.415 1.00 86.06 181 ALA A N 1
ATOM 1362 C CA . ALA A 1 181 ? 1.939 -4.082 9.216 1.00 86.06 181 ALA A CA 1
ATOM 1363 C C . ALA A 1 181 ? 2.665 -2.967 8.448 1.00 86.06 181 ALA A C 1
ATOM 1365 O O . ALA A 1 181 ? 2.984 -3.119 7.268 1.00 86.06 181 ALA A O 1
ATOM 1366 N N . GLY A 1 182 ? 3.020 -1.882 9.141 1.00 87.19 182 GLY A N 1
ATOM 1367 C CA . GLY A 1 182 ? 3.747 -0.748 8.581 1.00 87.19 182 GLY A CA 1
ATOM 1368 C C . GLY A 1 182 ? 5.117 -1.136 8.028 1.00 87.19 182 GLY A C 1
ATOM 1369 O O . GLY A 1 182 ? 5.502 -0.656 6.964 1.00 87.19 182 GLY A O 1
ATOM 1370 N N . GLY A 1 183 ? 5.838 -2.048 8.686 1.00 88.12 183 GLY A N 1
ATOM 1371 C CA . GLY A 1 183 ? 7.113 -2.573 8.193 1.00 88.12 183 GLY A CA 1
ATOM 1372 C C . GLY A 1 183 ? 6.975 -3.334 6.871 1.00 88.12 183 GLY A C 1
ATOM 1373 O O . GLY A 1 183 ? 7.744 -3.088 5.939 1.00 88.12 183 GLY A O 1
ATOM 1374 N N . ILE A 1 184 ? 5.972 -4.212 6.761 1.00 85.19 184 ILE A N 1
ATOM 1375 C CA . ILE A 1 184 ? 5.681 -4.964 5.529 1.00 85.19 184 ILE A CA 1
ATOM 1376 C C . ILE A 1 184 ? 5.278 -4.009 4.400 1.00 85.19 184 ILE A C 1
ATOM 1378 O O . ILE A 1 184 ? 5.800 -4.114 3.289 1.00 85.19 184 ILE A O 1
ATOM 1382 N N . LEU A 1 185 ? 4.392 -3.049 4.677 1.00 86.38 185 LEU A N 1
ATOM 1383 C CA . LEU A 1 185 ? 3.938 -2.070 3.686 1.00 86.38 185 LEU A CA 1
ATOM 1384 C C . LEU A 1 185 ? 5.071 -1.145 3.229 1.00 86.38 185 LEU A C 1
ATOM 1386 O O . LEU A 1 185 ? 5.169 -0.838 2.043 1.00 86.38 185 LEU A O 1
ATOM 1390 N N . LEU A 1 186 ? 5.975 -0.758 4.133 1.00 87.06 186 LEU A N 1
ATOM 1391 C CA . LEU A 1 186 ? 7.153 0.042 3.802 1.00 87.06 186 LEU A CA 1
ATOM 1392 C C . LEU A 1 186 ? 8.139 -0.748 2.933 1.00 87.06 186 LEU A C 1
ATOM 1394 O O . LEU A 1 186 ? 8.609 -0.219 1.926 1.00 87.06 186 LEU A O 1
ATOM 1398 N N . TYR A 1 187 ? 8.422 -2.011 3.275 1.00 86.81 187 TYR A N 1
ATOM 1399 C CA . TYR A 1 187 ? 9.258 -2.888 2.448 1.00 86.81 187 TYR A CA 1
ATOM 1400 C C . TYR A 1 187 ? 8.662 -3.055 1.051 1.00 86.81 187 TYR A C 1
ATOM 1402 O O . TYR A 1 187 ? 9.335 -2.815 0.052 1.00 86.81 187 TYR A O 1
ATOM 1410 N N . THR A 1 188 ? 7.379 -3.391 0.978 1.00 82.94 188 THR A N 1
ATOM 1411 C CA . THR A 1 188 ? 6.697 -3.629 -0.294 1.00 82.94 188 THR A CA 1
ATOM 1412 C C . THR A 1 188 ? 6.613 -2.349 -1.133 1.00 82.94 188 THR A C 1
ATOM 1414 O O . THR A 1 188 ? 6.875 -2.358 -2.334 1.00 82.94 188 THR A O 1
ATOM 1417 N N . GLY A 1 189 ? 6.331 -1.206 -0.503 1.00 82.25 189 GLY A N 1
ATOM 1418 C CA . GLY A 1 189 ? 6.272 0.093 -1.170 1.00 82.25 189 GLY A CA 1
ATOM 1419 C C . GLY A 1 189 ? 7.625 0.561 -1.712 1.00 82.25 189 GLY A C 1
ATOM 1420 O O . GLY A 1 189 ? 7.713 0.980 -2.866 1.00 82.25 189 GLY A O 1
ATOM 1421 N N . LEU A 1 190 ? 8.690 0.476 -0.909 1.00 82.38 190 LEU A N 1
ATOM 1422 C CA . LEU A 1 190 ? 10.019 0.942 -1.315 1.00 82.38 190 LEU A CA 1
ATOM 1423 C C . LEU A 1 190 ? 10.751 -0.076 -2.195 1.00 82.38 190 LEU A C 1
ATOM 1425 O O . LEU A 1 190 ? 11.241 0.265 -3.265 1.00 82.38 190 LEU A O 1
ATOM 1429 N N . VAL A 1 191 ? 10.831 -1.330 -1.763 1.00 80.81 191 VAL A N 1
ATOM 1430 C CA . VAL A 1 191 ? 11.672 -2.341 -2.413 1.00 80.81 191 VAL A CA 1
ATOM 1431 C C . VAL A 1 191 ? 10.946 -2.999 -3.578 1.00 80.81 191 VAL A C 1
ATOM 1433 O O . VAL A 1 191 ? 11.531 -3.179 -4.642 1.00 80.81 191 VAL A O 1
ATOM 1436 N N . GLU A 1 192 ? 9.675 -3.359 -3.422 1.00 78.50 192 GLU A N 1
ATOM 1437 C CA . GLU A 1 192 ? 8.987 -4.133 -4.460 1.00 78.50 192 GLU A CA 1
ATOM 1438 C C . GLU A 1 192 ? 8.290 -3.248 -5.496 1.00 78.50 192 GLU A C 1
ATOM 1440 O O . GLU A 1 192 ? 8.308 -3.573 -6.681 1.00 78.50 192 GLU A O 1
ATOM 1445 N N . LEU A 1 193 ? 7.716 -2.112 -5.088 1.00 79.31 193 LEU A N 1
ATOM 1446 C CA . LEU A 1 193 ? 7.034 -1.194 -6.001 1.00 79.31 193 LEU A CA 1
ATOM 1447 C C . LEU A 1 193 ? 7.966 -0.104 -6.534 1.00 79.31 193 LEU A C 1
ATOM 1449 O O . LEU A 1 193 ? 8.080 0.036 -7.754 1.00 79.31 193 LEU A O 1
ATOM 1453 N N . LEU A 1 194 ? 8.638 0.663 -5.671 1.00 81.44 194 LEU A N 1
ATOM 1454 C CA . LEU A 1 194 ? 9.445 1.803 -6.114 1.00 81.44 194 LEU A CA 1
ATOM 1455 C C . LEU A 1 194 ? 10.716 1.363 -6.861 1.00 81.44 194 LEU A C 1
ATOM 1457 O O . LEU A 1 194 ? 10.941 1.817 -7.987 1.00 81.44 194 LEU A O 1
ATOM 1461 N N . THR A 1 195 ? 11.505 0.436 -6.309 1.00 78.75 195 THR A N 1
ATOM 1462 C CA . THR A 1 195 ? 12.722 -0.070 -6.976 1.00 78.75 195 THR A CA 1
ATOM 1463 C C . THR A 1 195 ? 12.439 -0.771 -8.287 1.00 78.75 195 THR A C 1
ATOM 1465 O O . THR A 1 195 ? 13.136 -0.530 -9.278 1.00 78.75 195 THR A O 1
ATOM 1468 N N . TYR A 1 196 ? 11.401 -1.600 -8.336 1.00 76.38 196 TYR A N 1
ATOM 1469 C CA . TYR A 1 196 ? 11.049 -2.280 -9.572 1.00 76.38 196 TYR A CA 1
ATOM 1470 C C . TYR A 1 196 ? 10.604 -1.284 -10.648 1.00 76.38 196 TYR A C 1
ATOM 1472 O O . TYR A 1 196 ? 11.126 -1.322 -11.761 1.00 76.38 196 TYR A O 1
ATOM 1480 N N . ASN A 1 197 ? 9.681 -0.368 -10.328 1.00 78.00 197 ASN A N 1
ATOM 1481 C CA . ASN A 1 197 ? 9.089 0.519 -11.333 1.00 78.00 197 ASN A CA 1
ATOM 1482 C C . ASN A 1 197 ? 10.009 1.658 -11.784 1.00 78.00 197 ASN A C 1
ATOM 1484 O O . ASN A 1 197 ? 9.901 2.064 -12.939 1.00 78.00 197 ASN A O 1
ATOM 1488 N N . MET A 1 198 ? 10.883 2.165 -10.910 1.00 77.94 198 MET A N 1
ATOM 1489 C CA . MET A 1 198 ? 11.745 3.311 -11.223 1.00 77.94 198 MET A CA 1
ATOM 1490 C C . MET A 1 198 ? 13.177 2.888 -11.576 1.00 77.94 198 MET A C 1
ATOM 1492 O O . MET A 1 198 ? 13.737 3.401 -12.534 1.00 77.94 198 MET A O 1
ATOM 1496 N N . THR A 1 199 ? 13.767 1.924 -10.863 1.00 74.50 199 THR A N 1
ATOM 1497 C CA . THR A 1 199 ? 15.205 1.610 -11.007 1.00 74.50 199 THR A CA 1
ATOM 1498 C C . THR A 1 199 ? 15.470 0.393 -11.885 1.00 74.50 199 THR A C 1
ATOM 1500 O O . THR A 1 199 ? 16.470 0.348 -12.589 1.00 74.50 199 THR A O 1
ATOM 1503 N N . THR A 1 200 ? 14.588 -0.608 -11.865 1.00 74.06 200 THR A N 1
ATOM 1504 C CA . THR A 1 200 ? 14.830 -1.884 -12.570 1.00 74.06 200 THR A CA 1
ATOM 1505 C C . THR A 1 200 ? 14.104 -1.962 -13.915 1.00 74.06 200 THR A C 1
ATOM 1507 O O . 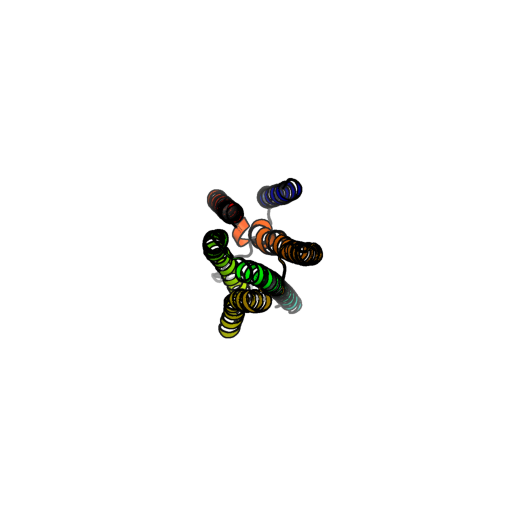THR A 1 200 ? 14.528 -2.675 -14.824 1.00 74.06 200 THR A O 1
ATOM 1510 N N . ASN A 1 201 ? 12.996 -1.236 -14.074 1.00 76.25 201 ASN A N 1
ATOM 1511 C CA . ASN A 1 201 ? 12.191 -1.292 -15.286 1.00 76.25 201 ASN A CA 1
ATOM 1512 C C . ASN A 1 201 ? 12.862 -0.538 -16.446 1.00 76.25 201 ASN A C 1
ATOM 1514 O O . ASN A 1 201 ? 12.805 0.689 -16.529 1.00 76.25 201 ASN A O 1
ATOM 1518 N N . GLY A 1 202 ? 13.422 -1.285 -17.401 1.00 70.31 202 GLY A N 1
ATOM 1519 C CA . GLY A 1 202 ? 14.052 -0.724 -18.600 1.00 70.31 202 GLY A CA 1
ATOM 1520 C C . GLY A 1 202 ? 13.139 0.197 -19.421 1.00 70.31 202 GLY A C 1
ATOM 1521 O O . GLY A 1 202 ? 13.626 1.164 -19.998 1.00 70.31 202 GLY A O 1
ATOM 1522 N N . GLN A 1 203 ? 11.816 -0.023 -19.412 1.00 76.12 203 GLN A N 1
ATOM 1523 C CA . GLN A 1 203 ? 10.859 0.868 -20.085 1.00 76.12 203 GLN A CA 1
ATOM 1524 C C . GLN A 1 203 ? 10.675 2.210 -19.375 1.00 76.12 203 GLN A C 1
ATOM 1526 O O . GLN A 1 203 ? 10.201 3.162 -19.992 1.00 76.12 203 GLN A O 1
ATOM 1531 N N . PHE A 1 204 ? 10.960 2.285 -18.074 1.00 79.56 204 PHE A N 1
ATOM 1532 C CA . PHE A 1 204 ? 10.966 3.543 -17.337 1.00 79.56 204 PHE A CA 1
ATOM 1533 C C . PHE A 1 204 ? 12.283 4.290 -17.572 1.00 79.56 204 PHE A C 1
ATOM 1535 O O . PHE A 1 204 ? 12.261 5.486 -17.861 1.00 79.56 204 PHE A O 1
ATOM 1542 N N . LEU A 1 205 ? 13.412 3.577 -17.524 1.00 78.81 205 LEU A N 1
ATOM 1543 C CA . LEU A 1 205 ? 14.746 4.150 -17.733 1.00 78.81 205 LEU A CA 1
ATOM 1544 C C . LEU A 1 205 ? 14.940 4.700 -19.154 1.00 78.81 205 LEU A C 1
ATOM 1546 O O . LEU A 1 205 ? 15.651 5.684 -19.334 1.00 78.81 205 LEU A O 1
ATOM 1550 N N . SER A 1 206 ? 14.276 4.116 -20.156 1.00 80.19 206 SER A N 1
ATOM 1551 C CA . SER A 1 206 ? 14.319 4.592 -21.544 1.00 80.19 206 SER A CA 1
ATOM 1552 C C . SER A 1 206 ? 13.463 5.840 -21.807 1.00 80.19 206 SER A C 1
ATOM 1554 O O . SER A 1 206 ? 13.432 6.328 -22.937 1.00 80.19 206 SER A O 1
ATOM 1556 N N . ARG A 1 207 ? 12.709 6.340 -20.816 1.00 83.38 207 ARG A N 1
ATOM 1557 C CA . ARG A 1 207 ? 11.836 7.512 -20.993 1.00 83.38 207 ARG A CA 1
ATOM 1558 C C . ARG A 1 207 ? 12.631 8.819 -20.980 1.00 83.38 207 ARG A C 1
ATOM 1560 O O . ARG A 1 207 ? 13.635 8.919 -20.275 1.00 83.38 207 ARG A O 1
ATOM 1567 N N . PRO A 1 208 ? 12.142 9.866 -21.671 1.00 85.88 208 PRO A N 1
ATOM 1568 C CA . PRO A 1 208 ? 12.729 11.198 -21.588 1.00 85.88 208 PRO A CA 1
ATOM 1569 C C . PRO A 1 208 ? 12.789 11.702 -20.141 1.00 85.88 208 PRO A C 1
ATOM 1571 O O . PRO A 1 208 ? 11.853 11.494 -19.364 1.00 85.88 208 PRO A O 1
ATOM 1574 N N . THR A 1 209 ? 13.843 12.446 -19.799 1.00 82.00 209 THR A N 1
ATOM 1575 C CA . THR A 1 209 ? 14.067 12.994 -18.447 1.00 82.00 209 THR A CA 1
ATOM 1576 C C . THR A 1 209 ? 12.864 13.773 -17.913 1.00 82.00 209 THR A C 1
ATOM 1578 O O . THR A 1 209 ? 12.502 13.623 -16.749 1.00 82.00 209 THR A O 1
ATOM 1581 N N . ALA A 1 210 ? 12.186 14.545 -18.771 1.00 84.06 210 ALA A N 1
ATOM 1582 C CA . ALA A 1 210 ? 10.984 15.286 -18.392 1.00 84.06 210 ALA A CA 1
ATOM 1583 C C . ALA A 1 210 ? 9.860 14.361 -17.887 1.00 84.06 210 ALA A C 1
ATOM 1585 O O . ALA A 1 210 ? 9.249 14.636 -16.858 1.00 84.06 210 ALA A O 1
ATOM 1586 N N . GLN A 1 211 ? 9.635 13.226 -18.558 1.00 84.62 211 GLN A N 1
ATOM 1587 C CA . GLN A 1 211 ? 8.604 12.260 -18.174 1.00 84.62 211 GLN A CA 1
ATOM 1588 C C . GLN A 1 211 ? 8.959 11.534 -16.867 1.00 84.62 211 GLN A C 1
ATOM 1590 O O . GLN A 1 211 ? 8.076 11.290 -16.045 1.00 84.62 211 GLN A O 1
ATOM 1595 N N . ARG A 1 212 ? 10.245 11.223 -16.648 1.00 85.00 212 ARG A N 1
ATOM 1596 C CA . ARG A 1 212 ? 10.736 10.646 -15.382 1.00 85.00 212 ARG A CA 1
ATOM 1597 C C . ARG A 1 212 ? 10.507 11.608 -14.215 1.00 85.00 212 ARG A C 1
ATOM 1599 O O . ARG A 1 212 ? 9.973 11.204 -13.186 1.00 85.00 212 ARG A O 1
ATOM 1606 N N . PHE A 1 213 ? 10.801 12.896 -14.403 1.00 84.69 213 PHE A N 1
ATOM 1607 C CA . PHE A 1 213 ? 10.580 13.912 -13.372 1.00 84.69 213 PHE A CA 1
ATOM 1608 C C . PHE A 1 213 ? 9.093 14.097 -13.034 1.00 84.69 213 PHE A C 1
ATOM 1610 O O . PHE A 1 213 ? 8.740 14.185 -11.860 1.00 84.69 213 PHE A O 1
ATOM 1617 N N . THR A 1 214 ? 8.199 14.063 -14.030 1.00 86.81 214 THR A N 1
ATOM 1618 C CA . THR A 1 214 ? 6.745 14.067 -13.785 1.00 86.81 214 THR A CA 1
ATOM 1619 C C . THR A 1 214 ? 6.296 12.868 -12.944 1.00 86.81 214 THR A C 1
ATOM 1621 O O . THR A 1 214 ? 5.453 13.022 -12.059 1.00 86.81 214 THR A O 1
ATOM 1624 N N . LEU A 1 215 ? 6.865 11.682 -13.180 1.00 86.88 215 LEU A N 1
ATOM 1625 C CA . LEU A 1 215 ? 6.556 10.473 -12.408 1.00 86.88 215 LEU A CA 1
ATOM 1626 C C . LEU A 1 215 ? 7.059 10.577 -10.963 1.00 86.88 215 LEU A C 1
ATOM 1628 O O . LEU A 1 215 ? 6.317 10.227 -10.047 1.00 86.88 215 LEU A O 1
ATOM 1632 N N . TYR A 1 216 ? 8.249 11.142 -10.736 1.00 85.00 216 TYR A N 1
ATOM 1633 C CA . TYR A 1 216 ? 8.726 11.428 -9.380 1.00 85.00 216 TYR A CA 1
ATOM 1634 C C . TYR A 1 216 ? 7.847 12.445 -8.655 1.00 85.00 216 TYR A C 1
ATOM 1636 O O . TYR A 1 216 ? 7.473 12.209 -7.510 1.00 85.00 216 TYR A O 1
ATOM 1644 N N . ILE A 1 217 ? 7.471 13.553 -9.304 1.00 87.81 217 ILE A N 1
ATOM 1645 C CA . ILE A 1 217 ? 6.552 14.533 -8.705 1.00 87.81 217 ILE A CA 1
ATOM 1646 C C . ILE A 1 217 ? 5.230 13.856 -8.332 1.00 87.81 217 ILE A C 1
ATOM 1648 O O . ILE A 1 217 ? 4.730 14.064 -7.232 1.00 87.81 217 ILE A O 1
ATOM 1652 N N . SER A 1 218 ? 4.683 13.020 -9.218 1.00 89.25 218 SER A N 1
ATOM 1653 C CA . SER A 1 218 ? 3.423 12.308 -8.971 1.00 89.25 218 SER A CA 1
ATOM 1654 C C . SER A 1 218 ? 3.525 11.365 -7.767 1.00 89.25 218 SER A C 1
ATOM 1656 O O . SER A 1 218 ? 2.625 11.343 -6.930 1.00 89.25 218 SER A O 1
ATOM 1658 N N . LEU A 1 219 ? 4.640 10.637 -7.639 1.00 86.81 219 LEU A N 1
ATOM 1659 C CA . LEU A 1 219 ? 4.932 9.794 -6.477 1.00 86.81 219 LEU A CA 1
ATOM 1660 C C . LEU A 1 219 ? 4.966 10.616 -5.178 1.00 86.81 219 LEU A C 1
ATOM 1662 O O . LEU A 1 219 ? 4.303 10.259 -4.205 1.00 86.81 219 LEU A O 1
ATOM 1666 N N . TRP A 1 220 ? 5.709 11.727 -5.164 1.00 85.31 220 TRP A N 1
ATOM 1667 C CA . TRP A 1 220 ? 5.837 12.592 -3.987 1.00 85.31 220 TRP A CA 1
ATOM 1668 C C . TRP A 1 220 ? 4.531 13.289 -3.616 1.00 85.31 220 TRP A C 1
ATOM 1670 O O . TRP A 1 220 ? 4.234 13.427 -2.431 1.00 85.31 220 TRP A O 1
ATOM 1680 N N . LEU A 1 221 ? 3.731 13.690 -4.604 1.00 89.69 221 LEU A N 1
ATOM 1681 C CA . LEU A 1 221 ? 2.392 14.224 -4.372 1.00 89.69 221 LEU A CA 1
ATOM 1682 C C . LEU A 1 221 ? 1.479 13.176 -3.732 1.00 89.69 221 LEU A C 1
ATOM 1684 O O . LEU A 1 221 ? 0.788 13.498 -2.771 1.00 89.69 221 LEU A O 1
ATOM 1688 N N . GLY A 1 222 ? 1.511 11.927 -4.208 1.00 88.62 222 GLY A N 1
ATOM 1689 C CA . GLY A 1 222 ? 0.758 10.828 -3.599 1.00 88.62 222 GLY A CA 1
ATOM 1690 C C . GLY A 1 222 ? 1.176 10.570 -2.150 1.00 88.62 222 GLY A C 1
ATOM 1691 O O . GLY A 1 222 ? 0.329 10.536 -1.259 1.00 88.62 222 GLY A O 1
ATOM 1692 N N . ALA A 1 223 ? 2.483 10.475 -1.890 1.00 86.25 223 ALA A N 1
ATOM 1693 C CA . ALA A 1 223 ? 3.011 10.308 -0.536 1.00 86.25 223 ALA A CA 1
ATOM 1694 C C . ALA A 1 223 ? 2.639 11.485 0.385 1.00 86.25 223 ALA A C 1
ATOM 1696 O O . ALA A 1 223 ? 2.237 11.278 1.529 1.00 86.25 223 ALA A O 1
ATOM 1697 N N . GLY A 1 224 ? 2.727 12.718 -0.121 1.00 87.69 224 GLY A N 1
ATOM 1698 C CA . GLY A 1 224 ? 2.332 13.922 0.607 1.00 87.69 224 GLY A CA 1
ATOM 1699 C C . GLY A 1 224 ? 0.837 13.961 0.921 1.00 87.69 224 GLY A C 1
ATOM 1700 O O . GLY A 1 224 ? 0.459 14.346 2.024 1.00 87.69 224 GLY A O 1
ATOM 1701 N N . LEU A 1 225 ? -0.012 13.517 -0.009 1.00 88.81 225 LEU A N 1
ATOM 1702 C CA . LEU A 1 225 ? -1.456 13.436 0.196 1.00 88.81 225 LEU A CA 1
ATOM 1703 C C . LEU A 1 225 ? -1.821 12.393 1.259 1.00 88.81 225 LEU A C 1
ATOM 1705 O O . LEU A 1 225 ? -2.619 12.691 2.142 1.00 88.81 225 LEU A O 1
ATOM 1709 N N . MET A 1 226 ? -1.193 11.215 1.228 1.00 89.12 226 MET A N 1
ATOM 1710 C CA . MET A 1 226 ? -1.392 10.186 2.257 1.00 89.12 226 MET A CA 1
ATOM 1711 C C . MET A 1 226 ? -0.912 10.650 3.635 1.00 89.12 226 MET A C 1
ATOM 1713 O O . MET A 1 226 ? -1.606 10.450 4.627 1.00 89.12 226 MET A O 1
ATOM 1717 N N . ALA A 1 227 ? 0.227 11.345 3.706 1.00 87.62 227 ALA A N 1
ATOM 1718 C CA . ALA A 1 227 ? 0.705 11.942 4.953 1.00 87.62 227 ALA A CA 1
ATOM 1719 C C . ALA A 1 227 ? -0.238 13.038 5.480 1.00 87.62 227 ALA A C 1
ATOM 1721 O O . ALA A 1 227 ? -0.407 13.183 6.688 1.00 87.62 227 ALA A O 1
ATOM 1722 N N . LEU A 1 228 ? -0.858 13.805 4.580 1.00 87.19 228 LEU A N 1
ATOM 1723 C CA . LEU A 1 228 ? -1.832 14.828 4.936 1.00 87.19 228 LEU A CA 1
ATOM 1724 C C . LEU A 1 228 ? -3.121 14.200 5.490 1.00 87.19 228 LEU A C 1
ATOM 1726 O O . LEU A 1 228 ? -3.608 14.663 6.515 1.00 87.19 228 LEU A O 1
ATOM 1730 N N . ILE A 1 229 ? -3.627 13.126 4.872 1.00 85.62 229 ILE A N 1
ATOM 1731 C CA . ILE A 1 229 ? -4.767 12.350 5.391 1.00 85.62 229 ILE A CA 1
ATOM 1732 C C . ILE A 1 229 ? -4.448 11.809 6.787 1.00 85.62 229 ILE A C 1
ATOM 1734 O O . ILE A 1 229 ? -5.237 12.003 7.70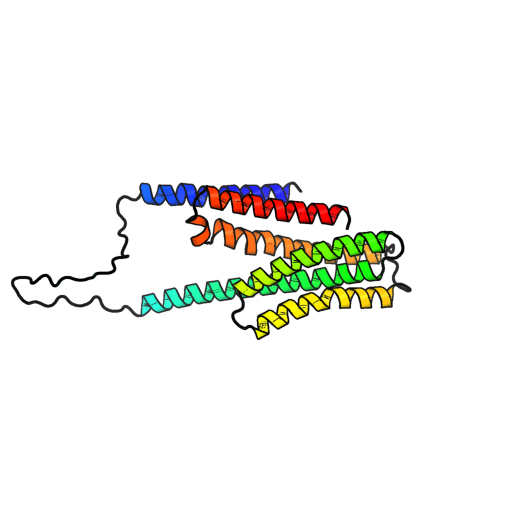6 1.00 85.62 229 ILE A O 1
ATOM 1738 N N . GLY A 1 230 ? -3.252 11.242 6.969 1.00 79.31 230 GLY A N 1
ATOM 1739 C CA . GLY A 1 230 ? -2.785 10.723 8.256 1.00 79.31 230 GLY A CA 1
ATOM 1740 C C . GLY A 1 230 ? -2.608 11.772 9.360 1.00 79.31 230 GLY A C 1
ATOM 1741 O O . GLY A 1 230 ? -2.406 11.407 10.507 1.00 79.31 230 GLY A O 1
ATOM 1742 N N . LYS A 1 231 ? -2.673 13.075 9.055 1.00 80.94 231 LYS A N 1
ATOM 1743 C CA . LYS A 1 231 ? -2.716 14.127 10.086 1.00 80.94 231 LYS A CA 1
ATOM 1744 C C . LYS A 1 231 ? -4.100 14.229 10.744 1.00 80.94 231 LYS A C 1
ATOM 1746 O O . LYS A 1 231 ? -4.205 14.742 11.856 1.00 80.94 231 LYS A O 1
ATOM 1751 N N . TRP A 1 232 ? -5.146 13.853 10.013 1.00 73.38 232 TRP A N 1
ATOM 1752 C CA . TRP A 1 232 ? -6.535 13.902 10.475 1.00 73.38 232 TRP A CA 1
ATOM 1753 C C . TRP A 1 232 ? -7.090 12.530 10.859 1.00 73.38 232 TRP A C 1
ATOM 1755 O O . TRP A 1 232 ? -8.171 12.482 11.439 1.00 73.38 232 TRP A O 1
ATOM 1765 N N . ALA A 1 233 ? -6.384 11.456 10.501 1.00 65.19 233 ALA A N 1
ATOM 1766 C CA . ALA A 1 233 ? -6.610 10.114 11.022 1.00 65.19 233 ALA A CA 1
ATOM 1767 C C . ALA A 1 233 ? -5.925 9.928 12.384 1.00 65.19 233 ALA A C 1
ATOM 1769 O O . ALA A 1 233 ? -4.974 10.690 12.678 1.00 65.19 233 ALA A O 1
#

pLDDT: mean 78.0, std 16.65, range [31.84, 95.75]